Protein AF-A0A098BWX8-F1 (afdb_monomer_lite)

Radius of gyration: 25.05 Å; chains: 1; bounding box: 46×63×101 Å

Sequence (316 aa):
RAPQPPVYLFVIDVTINAVTSGLLDIICNTIKKLLPKNSEIQQSDINNNINNINNINNNNNNNNNNNNNNNNIPPPIKTFDSRTLIGIITFDSTIHFYNLNANLKQTQMMVVSDLNEIFLPIPEDILVNVQDCQNSIEILLDSLPTMWRNNQVISSCAGSAIKAATLVLKKIGGKMILFLSSIPSIGDLIVNVNRESKNVKSKYKNIYGSNNTQDNNIMDLKLREVELLNPLNNPYTELAQQITQFQIAVDLFACPTQLIGLDLATVYPLVKIQGGSLYYYPQFNIQQYNDKLREELLYTLTTETAWESVMRIRIS

pLDDT: mean 82.58, std 17.98, range [38.5, 98.38]

Secondary structure (DSSP, 8-state):
-PPPPPEEEEEEE-SHHHHHTTHHHHHHHHHHHHSPP-TTHHHHHHHHHHHHHHHHHTTS-------------PPPPP---TT-EEEEEEESSSEEEEE--TT-SSPEEEEE---SS---S-SSSSSEETTTTHHHHHHHHHHHHHHHTT-------HHHHHHHHHHHHTTT-EEEEEEESS---SSSS---S---------SS--SS--S---------HHHHHHHHHSPSS-HHHHHHHHHHHTTEEEEEEE--SSSS---HHHHHHHHHHTT--EEE-TT--HHHHHHHHHHHHHHHHHS---TT--------

InterPro domains:
  IPR006896 Sec23/Sec24, trunk domain [PF04811] (3-37)
  IPR006896 Sec23/Sec24, trunk domain [PF04811] (81-297)
  IPR036465 von Willebrand factor A-like domain superfamily [G3DSA:3.40.50.410] (5-302)
  IPR036465 von Willebrand factor A-like domain superfamily [SSF53300] (3-293)
  IPR050550 SEC23/SEC24 family, SEC24 subfamily [PTHR13803] (1-316)

Organism: NCBI:txid1539141

Foldseek 3Di:
DPDAFAEEEEEAELAPQCLVQCVLVLVLVLLLLQQDDPPVVVVVVVVVVVVVVVVVVVPDDDDDDPDPPPPPPPPPRHHGPQRYKYAYWYWFCWIWAWQQDQVDPAIDIDIGNDQADADDPDPDRRIDGRNSRVVSSNVCSVCVSVVSNPHNGQATQQQSSVVNVLVVLLVRAHEYEYEAAHAHPDHPQGDDLCPPDDPDPQPDDDPPDDPDDPDDDPDDVVSVVVVLLAADPAVLLVVLVVSVVSQYAYAYEAAYLDQSGRSCSRNVSSHPSSVYYYHHDHNRHCVPCSVVVSVVVSCVNRPDDDTPDDDDDDDD

Structure (mmCIF, N/CA/C/O backbone):
data_AF-A0A098BWX8-F1
#
_entry.id   AF-A0A098BWX8-F1
#
loop_
_atom_site.group_PDB
_atom_site.id
_atom_site.type_symbol
_atom_site.label_atom_id
_atom_site.label_alt_id
_atom_site.label_comp_id
_atom_site.label_asym_id
_atom_site.label_entity_id
_atom_site.label_seq_id
_atom_site.pdbx_PDB_ins_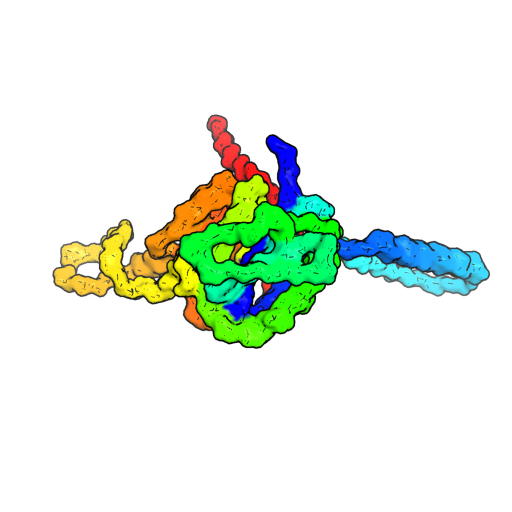code
_atom_site.Cartn_x
_atom_site.Cartn_y
_atom_site.Cartn_z
_atom_site.occupancy
_atom_site.B_iso_or_equiv
_atom_site.auth_seq_id
_atom_site.auth_comp_id
_atom_site.auth_asym_id
_atom_site.auth_atom_id
_atom_site.pdbx_PDB_model_num
ATOM 1 N N . ARG A 1 1 ? -16.641 19.454 10.437 1.00 67.00 1 ARG A N 1
ATOM 2 C CA . ARG A 1 1 ? -16.679 18.011 10.786 1.00 67.00 1 ARG A CA 1
ATOM 3 C C . ARG A 1 1 ? -15.783 17.818 12.004 1.00 67.00 1 ARG A C 1
ATOM 5 O O . ARG A 1 1 ? -14.824 18.569 12.122 1.00 67.00 1 ARG A O 1
ATOM 12 N N . ALA A 1 2 ? -16.102 16.899 12.918 1.00 74.06 2 ALA A N 1
ATOM 13 C CA . ALA A 1 2 ? -15.159 16.527 13.977 1.00 74.06 2 ALA A CA 1
ATOM 14 C C . ALA A 1 2 ? -13.886 15.912 13.351 1.00 74.06 2 ALA A C 1
ATOM 16 O O . ALA A 1 2 ? -14.007 15.290 12.286 1.00 74.06 2 ALA A O 1
ATOM 17 N N . PRO A 1 3 ? -12.700 16.076 13.967 1.00 73.50 3 PRO A N 1
ATOM 18 C CA . PRO A 1 3 ? -11.459 15.519 13.433 1.00 73.50 3 PRO A CA 1
ATOM 19 C C . PRO A 1 3 ? -11.599 14.005 13.265 1.00 73.50 3 PRO A C 1
ATOM 21 O O . PRO A 1 3 ? -12.030 13.307 14.188 1.00 73.50 3 PRO A O 1
ATOM 24 N N . GLN A 1 4 ? -11.294 13.514 12.063 1.00 80.88 4 GLN A N 1
ATOM 25 C CA . GLN A 1 4 ? -11.379 12.088 11.759 1.00 80.88 4 GLN A CA 1
ATOM 26 C C . GLN A 1 4 ? -10.263 11.312 12.470 1.00 80.88 4 GLN A C 1
ATOM 28 O O . GLN A 1 4 ? -9.196 11.874 12.736 1.00 80.88 4 GLN A O 1
ATOM 33 N N . PRO A 1 5 ? -10.502 10.038 12.825 1.00 85.62 5 PRO A N 1
ATOM 34 C CA . PRO A 1 5 ? -9.433 9.183 13.316 1.00 85.62 5 PRO A CA 1
ATOM 35 C C . PRO A 1 5 ? -8.356 8.972 12.240 1.00 85.62 5 PRO A C 1
ATOM 37 O O . PRO A 1 5 ? -8.657 9.085 11.050 1.00 85.62 5 PRO A O 1
ATOM 40 N N . PRO A 1 6 ? -7.120 8.612 12.627 1.00 90.12 6 PRO A N 1
ATOM 41 C CA . PRO A 1 6 ? -6.137 8.102 11.680 1.00 90.12 6 PRO A CA 1
ATOM 42 C C . PRO A 1 6 ? -6.693 6.872 10.955 1.00 90.12 6 PRO A C 1
ATOM 44 O O . PRO A 1 6 ? -7.222 5.960 11.592 1.00 90.12 6 PRO A O 1
ATOM 47 N N . VAL A 1 7 ? -6.566 6.841 9.630 1.00 94.69 7 VAL A N 1
ATOM 48 C CA . VAL A 1 7 ? -6.996 5.710 8.800 1.00 94.69 7 VAL A CA 1
ATOM 49 C C . VAL A 1 7 ? -5.812 5.245 7.968 1.00 94.69 7 VAL A C 1
ATOM 51 O O . VAL A 1 7 ? -5.247 6.036 7.209 1.00 94.69 7 VAL A O 1
ATOM 54 N N . TYR A 1 8 ? -5.458 3.968 8.094 1.00 96.50 8 TYR A N 1
ATOM 55 C CA . TYR A 1 8 ? -4.413 3.328 7.301 1.00 96.50 8 TYR A CA 1
ATOM 56 C C . TYR A 1 8 ? -5.007 2.195 6.469 1.00 96.50 8 TYR A C 1
ATOM 58 O O . TYR A 1 8 ? -5.604 1.262 7.002 1.00 96.50 8 TYR A O 1
ATOM 66 N N . LEU A 1 9 ? -4.827 2.257 5.154 1.00 97.50 9 LEU A N 1
ATOM 67 C CA . LEU A 1 9 ? -5.194 1.175 4.247 1.00 97.50 9 LEU A CA 1
ATOM 68 C C . LEU A 1 9 ? -3.929 0.597 3.627 1.00 97.50 9 LEU A C 1
ATOM 70 O O . LEU A 1 9 ? -3.273 1.252 2.818 1.00 97.50 9 LEU A O 1
ATOM 74 N N . PHE A 1 10 ? -3.588 -0.629 4.005 1.00 98.38 10 PHE A N 1
ATOM 75 C CA . PHE A 1 10 ? -2.438 -1.334 3.457 1.00 98.38 10 PHE A CA 1
ATOM 76 C C . PHE A 1 10 ? -2.835 -2.001 2.143 1.00 98.38 10 PHE A C 1
ATOM 78 O O . PHE A 1 10 ? -3.769 -2.798 2.112 1.00 98.38 10 PHE A O 1
ATOM 85 N N . VAL A 1 11 ? -2.127 -1.670 1.067 1.00 98.38 11 VAL A N 1
ATOM 86 C CA . VAL A 1 11 ? -2.314 -2.247 -0.268 1.00 98.38 11 VAL A CA 1
ATOM 87 C C . VAL A 1 11 ? -1.043 -3.017 -0.600 1.00 98.38 11 VAL A C 1
ATOM 89 O O . VAL A 1 11 ? -0.008 -2.425 -0.906 1.00 98.38 11 VAL A O 1
ATOM 92 N N . ILE A 1 12 ? -1.099 -4.337 -0.441 1.00 98.38 12 ILE A N 1
ATOM 93 C CA . ILE A 1 12 ? 0.079 -5.203 -0.366 1.00 98.38 12 ILE A CA 1
ATOM 94 C C . ILE A 1 12 ? 0.180 -6.074 -1.620 1.00 98.38 12 ILE A C 1
ATOM 96 O O . ILE A 1 12 ? -0.724 -6.850 -1.927 1.00 98.38 12 ILE A O 1
ATOM 100 N N . ASP A 1 13 ? 1.304 -5.974 -2.322 1.00 97.69 13 ASP A N 1
ATOM 101 C CA . ASP A 1 13 ? 1.653 -6.875 -3.419 1.00 97.69 13 ASP A CA 1
ATOM 102 C C . ASP A 1 13 ? 1.851 -8.307 -2.890 1.00 97.69 13 ASP A C 1
ATOM 104 O O . ASP A 1 13 ? 2.624 -8.531 -1.956 1.00 97.69 13 ASP A O 1
ATOM 108 N N . VAL A 1 14 ? 1.147 -9.272 -3.484 1.00 97.50 14 VAL A N 1
ATOM 109 C CA . VAL A 1 14 ? 1.274 -10.711 -3.196 1.00 97.50 14 VAL A CA 1
ATOM 110 C C . VAL A 1 14 ? 1.643 -11.523 -4.440 1.00 97.50 14 VAL A C 1
ATOM 112 O O . VAL A 1 14 ? 1.477 -12.743 -4.454 1.00 97.50 14 VAL A O 1
ATOM 115 N N . THR A 1 15 ? 2.176 -10.869 -5.478 1.00 96.06 15 THR A N 1
ATOM 116 C CA . THR A 1 15 ? 2.805 -11.549 -6.620 1.00 96.06 15 THR A CA 1
ATOM 117 C C . THR A 1 15 ? 3.980 -12.416 -6.165 1.00 96.06 15 THR A C 1
ATOM 119 O O . THR A 1 15 ? 4.554 -12.218 -5.089 1.00 96.06 15 THR A O 1
ATOM 122 N N . ILE A 1 16 ? 4.397 -13.360 -7.013 1.00 95.31 16 ILE A N 1
ATOM 123 C CA . ILE A 1 16 ? 5.531 -14.257 -6.741 1.00 95.31 16 ILE A CA 1
ATOM 124 C C . ILE A 1 16 ? 6.789 -13.494 -6.299 1.00 95.31 16 ILE A C 1
ATOM 126 O O . ILE A 1 16 ? 7.511 -13.960 -5.420 1.00 95.31 16 ILE A O 1
ATOM 130 N N . ASN A 1 17 ? 7.036 -12.299 -6.844 1.00 92.94 17 ASN A N 1
ATOM 131 C CA . ASN A 1 17 ? 8.184 -11.464 -6.483 1.00 92.94 17 ASN A CA 1
ATOM 132 C C . ASN A 1 17 ? 8.094 -10.950 -5.034 1.00 92.94 17 ASN A C 1
ATOM 134 O O . ASN A 1 17 ? 9.075 -11.016 -4.290 1.00 92.94 17 ASN A O 1
ATOM 138 N N . ALA A 1 18 ? 6.923 -10.483 -4.596 1.00 93.69 18 ALA A N 1
ATOM 139 C CA . ALA A 1 18 ? 6.719 -10.036 -3.219 1.00 93.69 18 ALA A CA 1
ATOM 140 C C . ALA A 1 18 ? 6.813 -11.200 -2.221 1.00 93.69 18 ALA A C 1
ATOM 142 O O . ALA A 1 18 ? 7.434 -11.070 -1.165 1.00 93.69 18 ALA A O 1
ATOM 143 N N . VAL A 1 19 ? 6.238 -12.353 -2.567 1.00 93.69 19 VAL A N 1
ATOM 144 C CA . VAL A 1 19 ? 6.222 -13.532 -1.691 1.00 93.69 19 VAL A CA 1
ATOM 145 C C . VAL A 1 19 ? 7.624 -14.124 -1.536 1.00 93.69 19 VAL A C 1
ATOM 147 O O . VAL A 1 19 ? 8.101 -14.311 -0.419 1.00 93.69 19 VAL A O 1
ATOM 150 N N . THR A 1 20 ? 8.316 -14.397 -2.644 1.00 93.25 20 THR A N 1
ATOM 151 C CA . THR A 1 20 ? 9.636 -15.060 -2.621 1.00 93.25 20 THR A CA 1
ATOM 152 C C . THR A 1 20 ? 10.742 -14.197 -2.029 1.00 93.25 20 THR A C 1
ATOM 154 O O . THR A 1 20 ? 11.722 -14.731 -1.513 1.00 93.25 20 THR A O 1
ATOM 157 N N . SER A 1 21 ? 10.592 -12.872 -2.061 1.00 93.00 21 SER A N 1
ATOM 158 C CA . SER A 1 21 ? 11.567 -11.958 -1.466 1.00 93.00 21 SER A CA 1
ATOM 159 C C . SER A 1 21 ? 11.470 -11.836 0.057 1.00 93.00 21 SER A C 1
ATOM 161 O O . SER A 1 21 ? 12.348 -11.226 0.668 1.00 93.00 21 SER A O 1
ATOM 163 N N . GLY A 1 22 ? 10.426 -12.396 0.682 1.00 93.19 22 GLY A N 1
ATOM 164 C CA . GLY A 1 22 ? 10.162 -12.259 2.118 1.00 93.19 22 GLY A CA 1
ATOM 165 C C . GLY A 1 22 ? 9.638 -10.874 2.520 1.00 93.19 22 GLY A C 1
ATOM 166 O O . GLY A 1 22 ? 9.580 -10.550 3.707 1.00 93.19 22 GLY A O 1
ATOM 167 N N . LEU A 1 23 ? 9.246 -10.044 1.544 1.00 94.88 23 LEU A N 1
ATOM 168 C CA . LEU A 1 23 ? 8.674 -8.717 1.781 1.00 94.88 23 LEU A CA 1
ATOM 169 C C . LEU A 1 23 ? 7.405 -8.805 2.641 1.00 94.88 23 LEU A C 1
ATOM 171 O O . LEU A 1 23 ? 7.244 -8.046 3.598 1.00 94.88 23 LEU A O 1
ATOM 175 N N . LEU A 1 24 ? 6.531 -9.766 2.326 1.00 95.31 24 LEU A N 1
ATOM 176 C CA . LEU A 1 24 ? 5.257 -9.962 3.016 1.00 95.31 24 LEU A CA 1
ATOM 177 C C . LEU A 1 24 ? 5.445 -10.268 4.511 1.00 95.31 24 LEU A C 1
ATOM 179 O O . LEU A 1 24 ? 4.718 -9.719 5.340 1.00 95.31 24 LEU A O 1
ATOM 183 N N . ASP A 1 25 ? 6.454 -11.069 4.868 1.00 95.50 25 ASP A N 1
ATOM 184 C CA . ASP A 1 25 ? 6.786 -11.379 6.262 1.00 95.50 25 ASP A CA 1
ATOM 185 C C . ASP A 1 25 ? 7.213 -10.127 7.038 1.00 95.50 25 ASP A C 1
ATOM 187 O O . ASP A 1 25 ? 6.785 -9.929 8.178 1.00 95.50 25 ASP A O 1
ATOM 191 N N . ILE A 1 26 ? 8.034 -9.255 6.442 1.00 96.44 26 ILE A N 1
ATOM 192 C CA . ILE A 1 26 ? 8.477 -8.021 7.107 1.00 96.44 26 ILE A CA 1
ATOM 193 C C . ILE A 1 26 ? 7.289 -7.083 7.325 1.00 96.44 26 ILE A C 1
ATOM 195 O O . ILE A 1 26 ? 7.124 -6.564 8.432 1.00 96.44 26 ILE A O 1
ATOM 199 N N . ILE A 1 27 ? 6.443 -6.892 6.308 1.00 97.19 27 ILE A N 1
ATOM 200 C CA . ILE A 1 27 ? 5.252 -6.037 6.400 1.00 97.19 27 ILE A CA 1
ATOM 201 C C . ILE A 1 27 ? 4.337 -6.535 7.522 1.00 97.19 27 ILE A C 1
ATOM 203 O O . ILE A 1 27 ? 4.023 -5.775 8.442 1.00 97.19 27 ILE A O 1
ATOM 207 N N . CYS A 1 28 ? 3.967 -7.820 7.495 1.00 97.00 28 CYS A N 1
ATOM 208 C CA . CYS A 1 28 ? 3.027 -8.385 8.460 1.00 97.00 28 CYS A CA 1
ATOM 209 C C . CYS A 1 28 ? 3.565 -8.311 9.893 1.00 97.00 28 CYS A C 1
ATOM 211 O O . CYS A 1 28 ? 2.869 -7.847 10.798 1.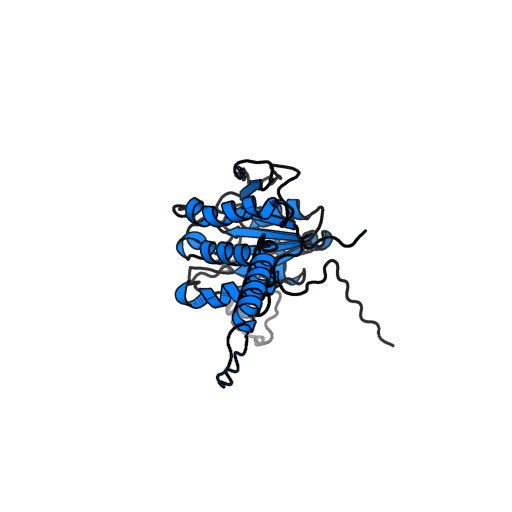00 97.00 28 CYS A O 1
ATOM 213 N N . ASN A 1 29 ? 4.834 -8.676 10.100 1.00 96.00 29 ASN A N 1
ATOM 214 C CA . ASN A 1 29 ? 5.464 -8.602 11.416 1.00 96.00 29 ASN A CA 1
ATOM 215 C C . ASN A 1 29 ? 5.595 -7.161 11.929 1.00 96.00 29 ASN A C 1
ATOM 217 O O . ASN A 1 29 ? 5.480 -6.930 13.133 1.00 96.00 29 ASN A O 1
ATOM 221 N N . THR A 1 30 ? 5.836 -6.190 11.046 1.00 95.94 30 THR A N 1
ATOM 222 C CA . THR A 1 30 ? 5.974 -4.779 11.437 1.00 95.94 30 THR A CA 1
ATOM 223 C C . THR A 1 30 ? 4.631 -4.182 11.840 1.00 95.94 30 THR A C 1
ATOM 225 O O . THR A 1 30 ? 4.546 -3.561 12.897 1.00 95.94 30 THR A O 1
ATOM 228 N N . ILE A 1 31 ? 3.569 -4.428 11.064 1.00 95.69 31 ILE A N 1
ATOM 229 C CA . ILE A 1 31 ? 2.211 -3.977 11.407 1.00 95.69 31 ILE A CA 1
ATOM 230 C C . ILE A 1 31 ? 1.764 -4.624 12.723 1.00 95.69 31 ILE A C 1
ATOM 232 O O . ILE A 1 31 ? 1.268 -3.931 13.610 1.00 95.69 31 ILE A O 1
ATOM 236 N N . LYS A 1 32 ? 2.016 -5.929 12.903 1.00 94.75 32 LYS A N 1
ATOM 237 C CA . LYS A 1 32 ? 1.648 -6.657 14.126 1.00 94.75 32 LYS A CA 1
ATOM 238 C C . LYS A 1 32 ? 2.289 -6.066 15.385 1.00 94.75 32 LYS A C 1
ATOM 240 O O . LYS A 1 32 ? 1.645 -5.999 16.425 1.00 94.75 32 LYS A O 1
ATOM 245 N N . LYS A 1 33 ? 3.538 -5.587 15.305 1.00 92.38 33 LYS A N 1
ATOM 246 C CA . LYS A 1 33 ? 4.224 -4.939 16.442 1.00 92.38 33 LYS A CA 1
ATOM 247 C C . LYS A 1 33 ? 3.533 -3.663 16.931 1.00 92.38 33 LYS A C 1
ATOM 249 O O . LYS A 1 33 ? 3.751 -3.289 18.081 1.00 92.38 33 LYS A O 1
ATOM 254 N N . LEU A 1 34 ? 2.751 -3.012 16.071 1.00 92.69 34 LEU A N 1
ATOM 255 C CA . LEU A 1 34 ? 2.042 -1.768 16.365 1.00 92.69 34 LEU A CA 1
ATOM 256 C C . LEU A 1 34 ? 0.606 -1.982 16.841 1.00 92.69 34 LEU A C 1
ATOM 258 O O . LEU A 1 34 ? -0.020 -1.025 17.301 1.00 92.69 34 LEU A O 1
ATOM 262 N N . LEU A 1 35 ? 0.081 -3.208 16.744 1.00 91.81 35 LEU A N 1
ATOM 263 C CA . LEU A 1 35 ? -1.229 -3.519 17.298 1.00 91.81 35 LEU A CA 1
ATOM 264 C C . LEU A 1 35 ? -1.212 -3.275 18.815 1.00 91.81 35 LEU A C 1
ATOM 266 O O . LEU A 1 35 ? -0.214 -3.595 19.476 1.00 91.81 35 LEU A O 1
ATOM 270 N N . PRO A 1 36 ? -2.288 -2.698 19.376 1.00 84.94 36 PRO A N 1
ATOM 271 C CA . PRO A 1 36 ? -2.416 -2.554 20.813 1.00 84.94 36 PRO A CA 1
ATOM 272 C C . PRO A 1 36 ? -2.325 -3.953 21.404 1.00 84.94 36 PRO A C 1
ATOM 274 O O . PRO A 1 36 ? -3.054 -4.847 21.006 1.00 84.94 36 PRO A O 1
ATOM 277 N N . LYS A 1 37 ? -1.380 -4.186 22.310 1.00 74.44 37 LYS A N 1
ATOM 278 C CA . LYS A 1 37 ? -1.380 -5.425 23.082 1.00 74.44 37 LYS A CA 1
ATOM 279 C C . LYS A 1 37 ? -2.386 -5.218 24.204 1.00 74.44 37 LYS A C 1
ATOM 281 O O . LYS A 1 37 ? -2.323 -4.184 24.868 1.00 74.44 37 LYS A O 1
ATOM 286 N N . ASN A 1 38 ? -3.245 -6.202 24.470 1.00 55.72 38 ASN A N 1
ATOM 287 C CA . ASN A 1 38 ? -4.134 -6.256 25.645 1.00 55.72 38 ASN A CA 1
ATOM 288 C C . ASN A 1 38 ? -3.355 -6.376 26.981 1.00 55.72 38 ASN A C 1
ATOM 290 O O . ASN A 1 38 ? -3.710 -7.123 27.888 1.00 55.72 38 ASN A O 1
ATOM 294 N N . SER A 1 39 ? -2.243 -5.659 27.109 1.00 46.66 39 SER A N 1
ATOM 295 C CA . SER A 1 39 ? -1.357 -5.582 28.260 1.00 46.66 39 SER A CA 1
ATOM 296 C C . SER A 1 39 ? -1.738 -4.426 29.188 1.00 46.66 39 SER A C 1
ATOM 298 O O . SER A 1 39 ? -0.865 -3.772 29.744 1.00 46.66 39 SER A O 1
ATOM 300 N N . GLU A 1 40 ? -3.034 -4.226 29.428 1.00 44.16 40 GLU A N 1
ATOM 301 C CA . GLU A 1 40 ? -3.476 -3.688 30.724 1.00 44.16 40 GLU A CA 1
ATOM 302 C C . GLU A 1 40 ? -3.401 -4.767 31.825 1.00 44.16 40 GLU A C 1
ATOM 304 O O . GLU A 1 40 ? -3.384 -4.440 33.006 1.00 44.16 40 GLU A O 1
ATOM 309 N N . ILE A 1 41 ? -3.230 -6.048 31.465 1.00 42.94 41 ILE A N 1
ATOM 310 C CA . ILE A 1 41 ? -3.145 -7.158 32.432 1.00 42.94 41 ILE A CA 1
ATOM 311 C C . ILE A 1 41 ? -1.698 -7.446 32.895 1.00 42.94 41 ILE A C 1
ATOM 313 O O . ILE A 1 41 ? -1.491 -7.992 33.971 1.00 42.94 41 ILE A O 1
ATOM 317 N N . GLN A 1 42 ? -0.655 -7.027 32.165 1.00 42.22 42 GLN A N 1
ATOM 318 C CA . GLN A 1 42 ? 0.734 -7.336 32.568 1.00 42.22 42 GLN A CA 1
ATOM 319 C C . GLN A 1 42 ? 1.406 -6.256 33.427 1.00 42.22 42 GLN A C 1
ATOM 321 O O . GLN A 1 42 ? 2.341 -6.566 34.162 1.00 42.22 42 GLN A O 1
ATOM 326 N N . GLN A 1 43 ? 0.935 -5.005 33.408 1.00 44.03 43 GLN A N 1
ATOM 327 C CA . GLN A 1 43 ? 1.454 -3.981 34.327 1.00 44.03 43 GLN A CA 1
ATOM 328 C C . GLN A 1 43 ? 0.910 -4.146 35.754 1.00 44.03 43 GLN A C 1
ATOM 330 O O . GLN A 1 43 ? 1.638 -3.853 36.703 1.00 44.03 43 GLN A O 1
ATOM 335 N N . SER A 1 44 ? -0.301 -4.689 35.934 1.00 42.97 44 SER A N 1
ATOM 336 C CA . SER A 1 44 ? -0.806 -5.073 37.260 1.00 42.97 44 SER A CA 1
ATOM 337 C C . SER A 1 44 ? -0.028 -6.246 37.854 1.00 42.97 44 SER A C 1
ATOM 339 O O . SER A 1 44 ? 0.284 -6.220 39.041 1.00 42.97 44 SER A O 1
ATOM 341 N N . ASP A 1 45 ? 0.365 -7.229 37.041 1.00 43.31 45 ASP A N 1
ATOM 342 C CA . ASP A 1 45 ? 1.096 -8.407 37.525 1.00 43.31 45 ASP A CA 1
ATOM 343 C C . ASP A 1 45 ? 2.568 -8.102 37.831 1.00 43.31 45 ASP A C 1
ATOM 345 O O . ASP A 1 45 ? 3.132 -8.635 38.789 1.00 43.31 45 ASP A O 1
ATOM 349 N N . ILE A 1 46 ? 3.186 -7.179 37.086 1.00 49.81 46 ILE A N 1
ATOM 350 C CA . ILE A 1 46 ? 4.531 -6.673 37.392 1.00 49.81 46 ILE A CA 1
ATOM 351 C C . ILE A 1 46 ? 4.506 -5.823 38.672 1.00 49.81 46 ILE A C 1
ATOM 353 O O . ILE A 1 46 ? 5.333 -6.040 39.558 1.00 49.81 46 ILE A O 1
ATOM 357 N N . ASN A 1 47 ? 3.531 -4.920 38.830 1.00 45.09 47 ASN A N 1
ATOM 358 C CA . ASN A 1 47 ? 3.423 -4.088 40.033 1.00 45.09 47 ASN A CA 1
ATOM 359 C C . ASN A 1 47 ? 3.040 -4.903 41.283 1.00 45.09 47 ASN A C 1
ATOM 361 O O . ASN A 1 47 ? 3.563 -4.639 42.367 1.00 45.09 47 ASN A O 1
ATOM 365 N N . ASN A 1 48 ? 2.205 -5.938 41.146 1.00 49.06 48 ASN A N 1
ATOM 366 C CA . ASN A 1 48 ? 1.872 -6.847 42.247 1.00 49.06 48 ASN A CA 1
ATOM 367 C C . ASN A 1 48 ? 3.053 -7.745 42.639 1.00 49.06 48 ASN A C 1
ATOM 369 O O . ASN A 1 48 ? 3.280 -7.965 43.830 1.00 49.06 48 ASN A O 1
ATOM 373 N N . ASN A 1 49 ? 3.858 -8.206 41.675 1.00 47.69 49 ASN A N 1
ATOM 374 C CA . ASN A 1 49 ? 5.076 -8.961 41.980 1.00 47.69 49 ASN A CA 1
ATOM 375 C C . ASN A 1 49 ? 6.158 -8.090 42.634 1.00 47.69 49 ASN A C 1
ATOM 377 O O . ASN A 1 49 ? 6.811 -8.545 43.570 1.00 47.69 49 ASN A O 1
ATOM 381 N N . ILE A 1 50 ? 6.312 -6.827 42.224 1.00 54.31 50 ILE A N 1
ATOM 382 C CA . ILE A 1 50 ? 7.250 -5.884 42.858 1.00 54.31 50 ILE A CA 1
ATOM 383 C C . ILE A 1 50 ? 6.821 -5.560 44.299 1.00 54.31 50 ILE A C 1
ATOM 385 O O . ILE A 1 50 ? 7.655 -5.563 45.206 1.00 54.31 50 ILE A O 1
ATOM 389 N N . ASN A 1 51 ? 5.523 -5.356 44.545 1.00 50.00 51 ASN A N 1
ATOM 390 C CA . ASN A 1 51 ? 5.009 -5.107 45.896 1.00 50.00 51 ASN A CA 1
ATOM 391 C C . ASN A 1 51 ? 5.136 -6.336 46.813 1.00 50.00 51 ASN A C 1
ATOM 393 O O . ASN A 1 51 ? 5.450 -6.185 47.995 1.00 50.00 51 ASN A O 1
ATOM 397 N N . ASN A 1 52 ? 4.982 -7.553 46.279 1.00 51.06 52 ASN A N 1
ATOM 398 C CA . ASN A 1 52 ? 5.228 -8.781 47.040 1.00 51.06 52 ASN A CA 1
ATOM 399 C C . ASN A 1 52 ? 6.714 -8.980 47.375 1.00 51.06 52 ASN A C 1
ATOM 401 O O . ASN A 1 52 ? 7.033 -9.365 48.498 1.00 51.06 52 ASN A O 1
ATOM 405 N N . ILE A 1 53 ? 7.634 -8.667 46.458 1.00 53.38 53 ILE A N 1
ATOM 406 C CA . ILE A 1 53 ? 9.083 -8.770 46.706 1.00 53.38 53 ILE A CA 1
ATOM 407 C C . ILE A 1 53 ? 9.540 -7.747 47.761 1.00 53.38 53 ILE A C 1
ATOM 409 O O . ILE A 1 53 ? 10.320 -8.085 48.654 1.00 53.38 53 ILE A O 1
ATOM 413 N N . ASN A 1 54 ? 9.008 -6.523 47.728 1.00 51.38 54 ASN A N 1
ATOM 414 C CA . ASN A 1 54 ? 9.333 -5.494 48.722 1.00 51.38 54 ASN A CA 1
ATOM 415 C C . ASN A 1 54 ? 8.771 -5.813 50.121 1.00 51.38 54 ASN A C 1
ATOM 417 O O . ASN A 1 54 ? 9.410 -5.486 51.120 1.00 51.38 54 ASN A O 1
ATOM 421 N N . ASN A 1 55 ? 7.634 -6.513 50.214 1.00 49.66 55 ASN A N 1
ATOM 422 C CA . ASN A 1 55 ? 7.102 -6.990 51.497 1.00 49.66 55 ASN A CA 1
ATOM 423 C C . ASN A 1 55 ? 7.880 -8.184 52.076 1.00 49.66 55 ASN A C 1
ATOM 425 O O . ASN A 1 55 ? 7.934 -8.336 53.294 1.00 49.66 55 ASN A O 1
ATOM 429 N N . ILE A 1 56 ? 8.514 -9.010 51.238 1.00 52.41 56 ILE A N 1
ATOM 430 C CA . ILE A 1 56 ? 9.348 -10.137 51.690 1.00 52.41 56 ILE A CA 1
ATOM 431 C C . ILE A 1 56 ? 10.709 -9.644 52.214 1.00 52.41 56 ILE A C 1
ATOM 433 O O . ILE A 1 56 ? 11.223 -10.173 53.200 1.00 52.41 56 ILE A O 1
ATOM 437 N N . ASN A 1 57 ? 11.269 -8.590 51.615 1.00 48.91 57 ASN A N 1
ATOM 438 C CA . ASN A 1 57 ? 12.598 -8.080 51.970 1.00 48.91 57 ASN A CA 1
ATOM 439 C C . ASN A 1 57 ? 12.637 -7.192 53.227 1.00 48.91 57 ASN A C 1
ATOM 441 O O . ASN A 1 57 ? 13.721 -6.934 53.741 1.00 48.91 57 ASN A O 1
ATOM 445 N N . ASN A 1 58 ? 11.490 -6.781 53.776 1.00 49.78 58 ASN A N 1
ATOM 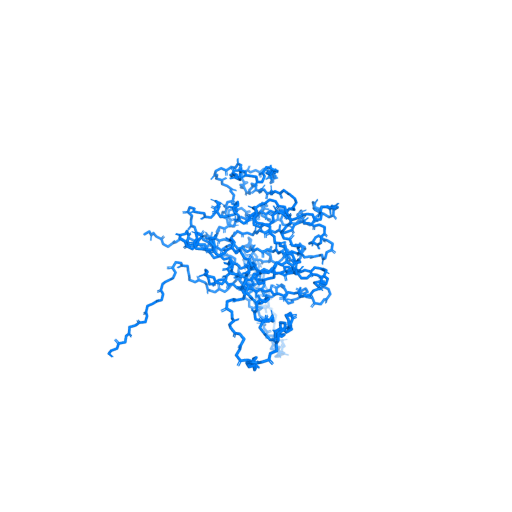446 C CA . ASN A 1 58 ? 11.446 -5.976 55.005 1.00 49.78 58 ASN A CA 1
ATOM 447 C C . ASN A 1 58 ? 11.576 -6.784 56.310 1.00 49.78 58 ASN A C 1
ATOM 449 O O . ASN A 1 58 ? 11.546 -6.190 57.385 1.00 49.78 58 ASN A O 1
ATOM 453 N N . ASN A 1 59 ? 11.764 -8.108 56.240 1.00 50.00 59 ASN A N 1
ATOM 454 C CA . ASN A 1 59 ? 11.903 -8.956 57.430 1.00 50.00 59 ASN A CA 1
ATOM 455 C C . ASN A 1 59 ? 13.294 -9.565 57.658 1.00 50.00 59 ASN A C 1
ATOM 457 O O . ASN A 1 59 ? 13.452 -10.299 58.627 1.00 50.00 59 ASN A O 1
ATOM 461 N N . ASN A 1 60 ? 14.315 -9.247 56.853 1.00 45.00 60 ASN A N 1
ATOM 462 C CA . ASN A 1 60 ? 15.671 -9.743 57.104 1.00 45.00 60 ASN A CA 1
ATOM 463 C C . ASN A 1 60 ? 16.716 -8.622 57.080 1.00 45.00 60 ASN A C 1
ATOM 465 O O . ASN A 1 60 ? 16.984 -7.993 56.061 1.00 45.00 60 ASN A O 1
ATOM 469 N N . ASN A 1 61 ? 17.312 -8.417 58.253 1.00 46.69 61 ASN A N 1
ATOM 470 C CA . ASN A 1 61 ? 18.437 -7.532 58.521 1.00 46.69 61 ASN A CA 1
ATOM 471 C C . ASN A 1 61 ? 19.662 -7.792 57.625 1.00 46.69 61 ASN A C 1
ATOM 473 O O . ASN A 1 61 ? 20.020 -8.935 57.355 1.00 46.69 61 ASN A O 1
ATOM 477 N N . ASN A 1 62 ? 20.371 -6.687 57.366 1.00 47.97 62 ASN A N 1
ATOM 478 C CA . ASN A 1 62 ? 21.810 -6.547 57.123 1.00 47.97 62 ASN A CA 1
ATOM 479 C C . ASN A 1 62 ? 22.429 -7.318 55.946 1.00 47.97 62 ASN A C 1
ATOM 481 O O . ASN A 1 62 ? 22.849 -8.461 56.091 1.00 47.97 62 ASN A O 1
ATOM 485 N N . ASN A 1 63 ? 22.675 -6.606 54.841 1.00 40.81 63 ASN A N 1
ATOM 486 C CA . ASN A 1 63 ? 24.038 -6.423 54.324 1.00 40.81 63 ASN A CA 1
ATOM 487 C C . ASN A 1 63 ? 24.085 -5.370 53.207 1.00 40.81 63 ASN A C 1
ATOM 489 O O . ASN A 1 63 ? 23.272 -5.368 52.286 1.00 40.81 63 ASN A O 1
ATOM 493 N N . ASN A 1 64 ? 25.081 -4.490 53.309 1.00 48.97 64 ASN A N 1
ATOM 494 C CA . ASN A 1 64 ? 25.476 -3.530 52.285 1.00 48.97 64 ASN A CA 1
ATOM 495 C C . ASN A 1 64 ? 25.726 -4.232 50.947 1.00 48.97 64 ASN A C 1
ATOM 497 O O . ASN A 1 64 ? 26.601 -5.088 50.875 1.00 48.97 64 ASN A O 1
ATOM 501 N N . ASN A 1 65 ? 25.035 -3.799 49.893 1.00 38.50 65 ASN A N 1
ATOM 502 C CA . ASN A 1 65 ? 25.551 -3.808 48.527 1.00 38.50 65 ASN A CA 1
ATOM 503 C C . ASN A 1 65 ? 24.805 -2.752 47.704 1.00 38.50 65 ASN A C 1
ATOM 505 O O . ASN A 1 65 ? 23.617 -2.884 47.416 1.00 38.50 65 ASN A O 1
ATOM 509 N N . ASN A 1 66 ? 25.529 -1.695 47.330 1.00 45.50 66 ASN A N 1
ATOM 510 C CA . ASN A 1 66 ? 25.100 -0.701 46.352 1.00 45.50 66 ASN A CA 1
ATOM 511 C C . ASN A 1 66 ? 25.021 -1.358 44.967 1.00 45.50 66 ASN A C 1
ATOM 513 O O . ASN A 1 66 ? 25.973 -1.293 44.192 1.00 45.50 66 ASN A O 1
ATOM 517 N N . ASN A 1 67 ? 23.887 -1.977 44.647 1.00 39.47 67 ASN A N 1
ATOM 518 C CA . ASN A 1 67 ? 23.549 -2.330 43.274 1.00 39.47 67 ASN A CA 1
ATOM 519 C C . ASN A 1 67 ? 22.718 -1.196 42.671 1.00 39.47 67 ASN A C 1
ATOM 521 O O . ASN A 1 67 ? 21.505 -1.123 42.862 1.00 39.47 67 ASN A O 1
ATOM 525 N N . ASN A 1 68 ? 23.387 -0.319 41.920 1.00 42.69 68 ASN A N 1
ATOM 526 C CA . ASN A 1 68 ? 22.740 0.583 40.971 1.00 42.69 68 ASN A CA 1
ATOM 527 C C . ASN A 1 68 ? 22.137 -0.253 39.832 1.00 42.69 68 ASN A C 1
ATOM 529 O O . ASN A 1 68 ? 22.724 -0.390 38.759 1.00 42.69 68 ASN A O 1
ATOM 533 N N . ASN A 1 69 ? 20.958 -0.826 40.071 1.00 39.94 69 ASN A N 1
ATOM 534 C CA . ASN A 1 69 ? 20.114 -1.349 39.008 1.00 39.94 69 ASN A CA 1
ATOM 535 C C . ASN A 1 69 ? 19.508 -0.152 38.273 1.00 39.94 69 ASN A C 1
ATOM 537 O O . ASN A 1 69 ? 18.435 0.339 38.623 1.00 39.94 69 ASN A O 1
ATOM 541 N N . ASN A 1 70 ? 20.216 0.333 37.252 1.00 40.00 70 ASN A N 1
ATOM 542 C CA . ASN A 1 70 ? 19.617 1.175 36.228 1.00 40.00 70 ASN A CA 1
ATOM 543 C C . ASN A 1 70 ? 18.557 0.332 35.514 1.00 40.00 70 ASN A C 1
ATOM 545 O O . ASN A 1 70 ? 18.855 -0.399 34.569 1.00 40.00 70 ASN A O 1
ATOM 549 N N . ASN A 1 71 ? 17.320 0.419 36.002 1.00 45.19 71 ASN A N 1
ATOM 550 C CA . ASN A 1 71 ? 16.129 -0.048 35.313 1.00 45.19 71 ASN A CA 1
ATOM 551 C C . ASN A 1 71 ? 15.977 0.784 34.033 1.00 45.19 71 ASN A C 1
ATOM 553 O O . ASN A 1 71 ? 15.219 1.750 33.989 1.00 45.19 71 ASN A O 1
ATOM 557 N N . ASN A 1 72 ? 16.726 0.420 32.992 1.00 45.66 72 ASN A N 1
ATOM 558 C CA . ASN A 1 72 ? 16.489 0.874 31.631 1.00 45.66 72 ASN A CA 1
ATOM 559 C C . ASN A 1 72 ? 15.189 0.218 31.164 1.00 45.66 72 ASN A C 1
ATOM 561 O O . ASN A 1 72 ? 15.205 -0.781 30.448 1.00 45.66 72 ASN A O 1
ATOM 565 N N . ILE A 1 73 ? 14.060 0.748 31.635 1.00 50.03 73 ILE A N 1
ATOM 566 C CA . ILE A 1 73 ? 12.745 0.434 31.091 1.00 50.03 73 ILE A CA 1
ATOM 567 C C . ILE A 1 73 ? 12.834 0.831 29.613 1.00 50.03 73 ILE A C 1
ATOM 569 O O . ILE A 1 73 ? 13.069 2.011 29.331 1.00 50.03 73 ILE A O 1
ATOM 573 N N . PRO A 1 74 ? 12.747 -0.121 28.665 1.00 51.72 74 PRO A N 1
ATOM 574 C CA . PRO A 1 74 ? 12.782 0.226 27.256 1.00 51.72 74 PRO A CA 1
ATOM 575 C C . PRO A 1 74 ? 11.652 1.226 26.982 1.00 51.72 74 PRO A C 1
ATOM 577 O O . PRO A 1 74 ? 10.579 1.102 27.584 1.00 51.72 74 PRO A O 1
ATOM 580 N N . PRO A 1 75 ? 11.882 2.235 26.123 1.00 53.97 75 PRO A N 1
ATOM 581 C CA . PRO A 1 75 ? 10.859 3.222 25.817 1.00 53.97 75 PRO A CA 1
ATOM 582 C C . PRO A 1 75 ? 9.571 2.502 25.394 1.00 53.97 75 PRO A C 1
ATOM 584 O O . PRO A 1 75 ? 9.651 1.479 24.703 1.00 53.97 75 PRO A O 1
ATOM 587 N N . PRO A 1 76 ? 8.394 2.992 25.823 1.00 60.03 76 PRO A N 1
ATOM 588 C CA . PRO A 1 76 ? 7.133 2.351 25.496 1.00 60.03 76 PRO A CA 1
ATOM 589 C C . PRO A 1 76 ? 7.027 2.214 23.978 1.00 60.03 76 PRO A C 1
ATOM 591 O O . PRO A 1 76 ? 7.200 3.183 23.236 1.00 60.03 76 PRO A O 1
ATOM 594 N N . ILE A 1 77 ? 6.790 0.984 23.523 1.00 66.00 77 ILE A N 1
ATOM 595 C CA . ILE A 1 77 ? 6.588 0.689 22.107 1.00 66.00 77 ILE A CA 1
ATOM 596 C C . ILE A 1 77 ? 5.370 1.504 21.668 1.00 66.00 77 ILE A C 1
ATOM 598 O O . ILE A 1 77 ? 4.279 1.320 22.208 1.00 66.00 77 ILE A O 1
ATOM 602 N N . LYS A 1 78 ? 5.559 2.429 20.721 1.00 80.75 78 LYS A N 1
ATOM 603 C CA . LYS A 1 78 ? 4.444 3.173 20.129 1.00 80.75 78 LYS A CA 1
ATOM 604 C C . LYS A 1 78 ? 3.498 2.173 19.466 1.00 80.75 78 LYS A C 1
ATOM 606 O O . LYS A 1 78 ? 3.944 1.344 18.682 1.00 80.75 78 LYS A O 1
ATOM 611 N N . THR A 1 79 ? 2.216 2.254 19.792 1.00 87.81 79 THR A N 1
ATOM 612 C CA . THR A 1 79 ? 1.141 1.437 19.214 1.00 87.81 79 THR A CA 1
ATOM 613 C C . THR A 1 79 ? 0.137 2.347 18.513 1.00 87.81 79 THR A C 1
ATOM 615 O O . THR A 1 79 ? 0.204 3.573 18.643 1.00 87.81 79 THR A O 1
ATOM 618 N N . PHE A 1 80 ? -0.763 1.766 17.724 1.00 88.94 80 PHE A N 1
ATOM 619 C CA . PHE A 1 80 ? -1.853 2.521 17.114 1.00 88.94 80 PHE A CA 1
ATOM 620 C C . PHE A 1 80 ? -2.765 3.144 18.181 1.00 88.94 80 PHE A C 1
ATOM 622 O O . PHE A 1 80 ? -3.066 2.514 19.192 1.00 88.94 80 PHE A O 1
ATOM 629 N N . ASP A 1 81 ? -3.241 4.371 17.935 1.00 87.06 81 ASP A N 1
ATOM 630 C CA . ASP A 1 81 ? -4.287 4.984 18.765 1.00 87.06 81 ASP A CA 1
ATOM 631 C C . ASP A 1 81 ? -5.556 4.113 18.725 1.00 87.06 81 ASP A C 1
ATOM 633 O O . ASP A 1 81 ? -5.924 3.593 17.672 1.00 87.06 81 ASP A O 1
ATOM 637 N N . SER A 1 82 ? -6.252 4.023 19.854 1.00 87.12 82 SER A N 1
ATOM 638 C CA . SER A 1 82 ? -7.557 3.382 20.055 1.00 87.12 82 SER A CA 1
ATOM 639 C C . SER A 1 82 ? -8.611 3.699 18.991 1.00 87.12 82 SER A C 1
ATOM 641 O O . SER A 1 82 ? -9.473 2.875 18.706 1.00 87.12 82 SER A O 1
ATOM 643 N N . ARG A 1 83 ? -8.570 4.890 18.382 1.00 90.75 83 ARG A N 1
ATOM 644 C CA . ARG A 1 83 ? -9.533 5.309 17.350 1.00 90.75 83 ARG A CA 1
ATOM 645 C C . ARG A 1 83 ? -9.089 4.960 15.930 1.00 90.75 83 ARG A C 1
ATOM 647 O O . ARG A 1 83 ? -9.868 5.168 15.004 1.00 90.75 83 ARG A O 1
ATOM 654 N N . THR A 1 84 ? -7.857 4.482 15.753 1.00 93.44 84 THR A N 1
ATOM 655 C CA . THR A 1 84 ? -7.261 4.188 14.444 1.00 93.44 84 THR A CA 1
ATOM 656 C C . THR A 1 84 ? -8.105 3.165 13.692 1.00 93.44 84 THR A C 1
ATOM 658 O O . THR A 1 84 ? -8.490 2.138 14.254 1.00 93.44 84 THR A O 1
ATOM 661 N N . LEU A 1 85 ? -8.361 3.432 12.412 1.00 94.75 85 LEU A N 1
ATOM 662 C CA . LEU A 1 85 ? -8.969 2.468 11.502 1.00 94.75 85 LEU A CA 1
ATOM 663 C C . LEU A 1 85 ? -7.897 1.838 10.611 1.00 94.75 85 LEU A C 1
ATOM 665 O O . LEU A 1 85 ? -7.051 2.547 10.061 1.00 94.75 85 LEU A O 1
ATOM 669 N N . ILE A 1 86 ? -7.953 0.519 10.442 1.00 95.69 86 ILE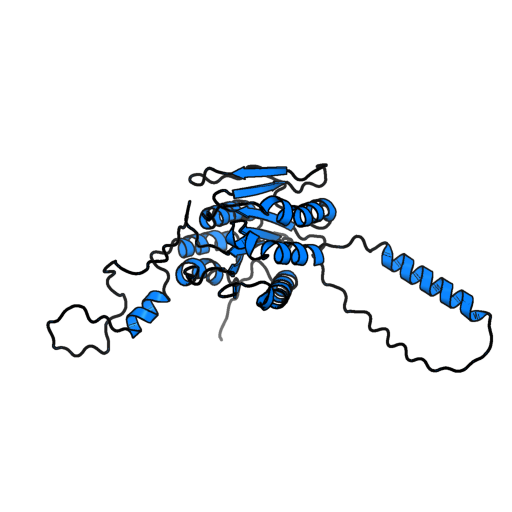 A N 1
ATOM 670 C CA . ILE A 1 86 ? -7.081 -0.236 9.540 1.00 95.69 86 ILE A CA 1
ATOM 671 C C . ILE A 1 86 ? -7.916 -1.029 8.542 1.00 95.69 86 ILE A C 1
ATOM 673 O O . ILE A 1 86 ? -8.934 -1.622 8.893 1.00 95.69 86 ILE A O 1
ATOM 677 N N . GLY A 1 87 ? -7.451 -1.063 7.297 1.00 96.06 87 GLY A N 1
ATOM 678 C CA . GLY A 1 87 ? -7.878 -2.035 6.298 1.00 96.06 87 GLY A CA 1
ATOM 679 C C . GLY A 1 87 ? -6.677 -2.670 5.612 1.00 96.06 87 GLY A C 1
ATOM 680 O O . GLY A 1 87 ? -5.603 -2.069 5.528 1.00 96.06 87 GLY A O 1
ATOM 681 N N . ILE A 1 88 ? -6.866 -3.886 5.108 1.00 97.38 88 ILE A N 1
ATOM 682 C CA . ILE A 1 88 ? -5.854 -4.620 4.349 1.00 97.38 88 ILE A CA 1
ATOM 683 C C . ILE A 1 88 ? -6.482 -5.052 3.026 1.00 97.38 88 ILE A C 1
ATOM 685 O O . ILE A 1 88 ? -7.560 -5.643 2.999 1.00 97.38 88 ILE A O 1
ATOM 689 N N . ILE A 1 89 ? -5.796 -4.743 1.931 1.00 97.62 89 ILE A N 1
ATOM 690 C CA . ILE A 1 89 ? -6.070 -5.224 0.581 1.00 97.62 89 ILE A CA 1
ATOM 691 C C . ILE A 1 89 ? -4.779 -5.858 0.083 1.00 97.62 89 ILE A C 1
ATOM 693 O O . ILE A 1 89 ? -3.703 -5.277 0.231 1.00 97.62 89 ILE A O 1
ATOM 697 N N . THR A 1 90 ? -4.874 -7.031 -0.527 1.00 98.06 90 THR A N 1
ATOM 698 C CA . THR A 1 90 ? -3.746 -7.615 -1.259 1.00 98.06 90 THR A CA 1
ATOM 699 C C . THR A 1 90 ? -4.052 -7.641 -2.746 1.00 98.06 90 THR A C 1
ATOM 701 O O . THR A 1 90 ? -5.216 -7.593 -3.149 1.00 98.06 90 THR A O 1
ATOM 704 N N . PHE A 1 91 ? -3.021 -7.694 -3.582 1.00 98.12 91 PHE A N 1
ATOM 705 C CA . PHE A 1 91 ? -3.208 -7.790 -5.025 1.00 98.12 91 PHE A CA 1
ATOM 706 C C . PHE A 1 91 ? -2.118 -8.617 -5.705 1.00 98.12 91 PHE A C 1
ATOM 708 O O . PHE A 1 91 ? -0.953 -8.590 -5.311 1.00 98.12 91 PHE A O 1
ATOM 715 N N . ASP A 1 92 ? -2.508 -9.316 -6.762 1.00 97.00 92 ASP A N 1
ATOM 716 C CA . ASP A 1 92 ? -1.615 -9.922 -7.747 1.00 97.00 92 ASP A CA 1
ATOM 717 C C . ASP A 1 92 ? -2.140 -9.621 -9.159 1.00 97.00 92 ASP A C 1
ATOM 719 O O . ASP A 1 92 ? -2.158 -8.461 -9.551 1.00 97.00 92 ASP A O 1
ATOM 723 N N . SER A 1 93 ? -2.623 -10.611 -9.908 1.00 96.75 93 SER A N 1
ATOM 724 C CA . SER A 1 93 ? -3.473 -10.424 -11.086 1.00 96.75 93 SER A CA 1
ATOM 725 C C . SER A 1 93 ? -4.920 -10.057 -10.740 1.00 96.75 93 SER A C 1
ATOM 727 O O . SER A 1 93 ? -5.644 -9.590 -11.615 1.00 96.75 93 SER A O 1
ATOM 729 N N . THR A 1 94 ? -5.340 -10.264 -9.490 1.00 97.00 94 THR A N 1
ATOM 730 C CA . THR A 1 94 ? -6.672 -9.926 -8.973 1.00 97.00 94 THR A CA 1
ATOM 731 C C . THR A 1 94 ? -6.563 -9.168 -7.649 1.00 97.00 94 THR A C 1
ATOM 733 O O . THR A 1 94 ? -5.491 -9.105 -7.044 1.00 97.00 94 THR A O 1
ATOM 736 N N . ILE A 1 95 ? -7.659 -8.544 -7.210 1.00 97.88 95 ILE A N 1
ATOM 737 C CA . ILE A 1 95 ? -7.703 -7.753 -5.973 1.00 97.88 95 ILE A CA 1
ATOM 738 C C . ILE A 1 95 ? -8.389 -8.575 -4.885 1.00 97.88 95 ILE A C 1
ATOM 740 O O . ILE A 1 95 ? -9.468 -9.120 -5.110 1.00 97.88 95 ILE A O 1
ATOM 744 N N . HIS A 1 96 ? -7.813 -8.615 -3.686 1.00 97.25 96 HIS A N 1
ATOM 745 C CA . HIS A 1 96 ? -8.365 -9.359 -2.558 1.00 97.25 96 HIS A CA 1
ATOM 746 C C . HIS A 1 96 ? -8.684 -8.421 -1.397 1.00 97.25 96 HIS A C 1
ATOM 748 O O . HIS A 1 96 ? -7.809 -7.744 -0.852 1.00 97.25 96 HIS A O 1
ATOM 754 N N . PHE A 1 97 ? -9.951 -8.411 -1.000 1.00 96.94 97 PHE A N 1
ATOM 755 C CA . PHE A 1 97 ? -10.444 -7.698 0.172 1.00 96.94 97 PHE A CA 1
ATOM 756 C C . PHE A 1 97 ? -10.584 -8.662 1.342 1.00 96.94 97 PHE A C 1
ATOM 758 O O . PHE A 1 97 ? -11.010 -9.802 1.155 1.00 96.94 97 PHE A O 1
ATOM 765 N N . TYR A 1 98 ? -10.294 -8.193 2.551 1.00 95.31 98 TYR A N 1
ATOM 766 C CA . TYR A 1 98 ? -10.439 -8.983 3.768 1.00 95.31 98 TYR A CA 1
ATOM 767 C C . TYR A 1 98 ? -11.496 -8.357 4.674 1.00 95.31 98 TYR A C 1
ATOM 769 O O . TYR A 1 98 ? -11.391 -7.186 5.030 1.00 95.31 98 TYR A O 1
ATOM 777 N N . ASN A 1 99 ? -12.509 -9.138 5.050 1.00 93.56 99 ASN A N 1
ATOM 778 C CA . ASN A 1 99 ? -13.458 -8.748 6.086 1.00 93.56 99 ASN A CA 1
ATOM 779 C C . ASN A 1 99 ? -12.845 -9.049 7.458 1.00 93.56 99 ASN A C 1
ATOM 781 O O . ASN A 1 99 ? -12.569 -10.209 7.784 1.00 93.56 99 ASN A O 1
ATOM 785 N N . LEU A 1 100 ? -12.626 -7.988 8.233 1.00 90.00 100 LEU A N 1
ATOM 786 C CA . LEU A 1 100 ? -11.947 -8.018 9.527 1.00 90.00 100 LEU A CA 1
ATOM 787 C C . LEU A 1 100 ? -12.905 -7.851 10.715 1.00 90.00 100 LEU A C 1
ATOM 789 O O . LEU A 1 100 ? -12.448 -7.634 11.835 1.00 90.00 100 LEU A O 1
ATOM 793 N N . ASN A 1 101 ? -14.219 -7.958 10.494 1.00 88.75 101 ASN A N 1
ATOM 794 C CA . ASN A 1 101 ? -15.224 -7.805 11.542 1.00 88.75 101 ASN A CA 1
ATOM 795 C C . ASN A 1 101 ? -14.978 -8.786 12.709 1.00 88.75 101 ASN A C 1
ATOM 797 O O . ASN A 1 101 ? -14.881 -10.000 12.512 1.00 88.75 101 ASN A O 1
ATOM 801 N N . ALA A 1 102 ? -14.908 -8.260 13.937 1.00 84.81 102 ALA A N 1
ATOM 802 C CA . ALA A 1 102 ? -14.647 -9.027 15.159 1.00 84.81 102 ALA A CA 1
ATOM 803 C C . ALA A 1 102 ? -15.709 -10.101 15.470 1.00 84.81 102 ALA A C 1
ATOM 805 O O . ALA A 1 102 ? -15.431 -11.053 16.196 1.00 84.81 102 ALA A O 1
ATOM 806 N N . ASN A 1 103 ? -16.919 -9.981 14.914 1.00 86.50 103 ASN A N 1
ATOM 807 C CA . ASN A 1 103 ? -17.987 -10.965 15.108 1.00 86.50 103 ASN A CA 1
ATOM 808 C C . ASN A 1 103 ? -17.786 -12.247 14.282 1.00 86.50 103 ASN A C 1
ATOM 810 O O . ASN A 1 103 ? -18.473 -13.248 14.507 1.00 86.50 103 ASN A O 1
ATOM 814 N N . LEU A 1 104 ? -16.873 -12.234 13.307 1.00 84.69 104 LEU A N 1
ATOM 815 C CA . LEU A 1 104 ? -16.576 -13.400 12.487 1.00 84.69 104 LEU A CA 1
ATOM 816 C C . LEU A 1 104 ? -15.600 -14.328 13.214 1.00 84.69 104 LEU A C 1
ATOM 818 O O . LEU A 1 104 ? -14.566 -13.904 13.717 1.00 84.69 104 LEU A O 1
ATOM 822 N N . LYS A 1 105 ? -15.891 -15.634 13.204 1.00 81.62 105 LYS A N 1
ATOM 823 C CA . LYS A 1 105 ? -14.980 -16.656 13.756 1.00 81.62 105 LYS A CA 1
ATOM 824 C C . LYS A 1 105 ? -13.661 -16.756 12.983 1.00 81.62 105 LYS A C 1
ATOM 826 O O . LYS A 1 105 ? -12.665 -17.209 13.533 1.00 81.62 105 LYS A O 1
ATOM 831 N N . GLN A 1 106 ? -13.689 -16.399 11.701 1.00 82.94 106 GLN A N 1
ATOM 832 C CA . GLN A 1 106 ? -12.549 -16.418 10.794 1.00 82.94 106 GLN A CA 1
ATOM 833 C C . GLN A 1 106 ? -12.691 -15.276 9.786 1.00 82.94 106 GLN A C 1
ATOM 835 O O . GLN A 1 106 ? -13.802 -14.966 9.349 1.00 82.94 106 GLN A O 1
ATOM 840 N N . THR A 1 107 ? -11.565 -14.680 9.401 1.00 87.19 107 THR A N 1
ATOM 841 C CA . THR A 1 107 ? -11.503 -13.636 8.377 1.00 87.19 107 THR A CA 1
ATOM 842 C C . THR A 1 107 ? -11.927 -14.180 7.013 1.00 87.19 107 THR A C 1
ATOM 844 O O . THR A 1 107 ? -11.549 -15.282 6.610 1.00 87.19 107 THR A O 1
ATOM 847 N N . GLN A 1 108 ? -12.743 -13.410 6.295 1.00 90.94 108 GLN A N 1
ATOM 848 C CA . GLN A 1 108 ? -13.231 -13.786 4.966 1.00 90.94 108 GLN A CA 1
ATOM 849 C C . GLN A 1 108 ? -12.466 -13.004 3.902 1.00 90.94 108 GLN A C 1
ATOM 851 O O . GLN A 1 108 ? -12.392 -11.779 3.977 1.00 90.94 108 GLN A O 1
ATOM 856 N N . MET A 1 109 ? -11.925 -13.703 2.904 1.00 94.50 109 MET A N 1
ATOM 857 C CA . MET A 1 109 ? -11.320 -13.082 1.726 1.00 94.50 109 MET A CA 1
ATOM 858 C C . MET A 1 109 ? -12.338 -13.031 0.583 1.00 94.50 109 MET A C 1
ATOM 860 O O . MET A 1 109 ? -12.943 -14.047 0.247 1.00 94.50 109 MET A O 1
ATOM 864 N N . MET A 1 110 ? -12.486 -11.868 -0.047 1.00 95.38 110 MET A N 1
ATOM 865 C CA . MET A 1 110 ? -13.302 -11.666 -1.245 1.00 95.38 110 MET A CA 1
ATOM 866 C C . MET A 1 110 ? -12.399 -11.274 -2.407 1.00 95.38 110 MET A C 1
ATOM 868 O O . MET A 1 110 ? -11.618 -10.330 -2.293 1.00 95.38 110 MET A O 1
ATOM 872 N N . VAL A 1 111 ? -12.520 -11.990 -3.520 1.00 96.12 111 VAL A N 1
ATOM 873 C CA . VAL A 1 111 ? -11.678 -11.796 -4.704 1.00 96.12 111 VAL A CA 1
ATOM 874 C C . VAL A 1 111 ? -12.454 -11.026 -5.764 1.00 96.12 111 VAL A C 1
ATOM 876 O O . VAL A 1 111 ? -13.557 -11.420 -6.137 1.00 96.12 111 VAL A O 1
ATOM 879 N N . VAL A 1 112 ? -11.864 -9.945 -6.262 1.00 96.19 112 VAL A N 1
ATOM 880 C CA . VAL A 1 112 ? -12.355 -9.166 -7.397 1.00 96.19 112 VAL A CA 1
ATOM 881 C C . VAL A 1 112 ? -11.402 -9.397 -8.563 1.00 96.19 112 VAL A C 1
ATOM 883 O O . VAL A 1 112 ? -10.281 -8.886 -8.587 1.00 96.19 112 VAL A O 1
ATOM 886 N N . SER A 1 113 ? -11.848 -10.216 -9.515 1.00 94.56 113 SER A N 1
ATOM 887 C CA . SER A 1 113 ? -11.086 -10.575 -10.715 1.00 94.56 113 SER A CA 1
ATOM 888 C C . SER A 1 113 ? -11.406 -9.704 -11.928 1.00 94.56 113 SER A C 1
ATOM 890 O O . SER A 1 113 ? -10.613 -9.664 -12.864 1.00 94.56 113 SER A O 1
ATOM 892 N N . ASP A 1 114 ? -12.558 -9.026 -11.941 1.00 94.69 114 ASP A N 1
ATOM 893 C CA . ASP A 1 114 ? -12.879 -8.061 -12.993 1.00 94.69 114 ASP A CA 1
ATOM 894 C C . ASP A 1 114 ? -12.195 -6.725 -12.692 1.00 94.69 114 ASP A C 1
ATOM 896 O O . ASP A 1 114 ? -12.496 -6.051 -11.707 1.00 94.69 114 ASP A O 1
ATOM 900 N N . LEU A 1 115 ? -11.227 -6.375 -13.536 1.00 94.44 115 LEU A N 1
ATOM 901 C CA . LEU A 1 115 ? -10.405 -5.179 -13.385 1.00 94.44 115 LEU A CA 1
ATOM 902 C C . LEU A 1 115 ? -10.922 -3.989 -14.201 1.00 94.44 115 LEU A C 1
ATOM 904 O O . LEU A 1 115 ? -10.372 -2.899 -14.048 1.00 94.44 115 LEU A O 1
ATOM 908 N N . ASN A 1 116 ? -11.932 -4.187 -15.058 1.00 90.19 116 ASN A N 1
ATOM 909 C CA . ASN A 1 116 ? -12.488 -3.127 -15.902 1.00 90.19 116 ASN A CA 1
ATOM 910 C C . ASN A 1 116 ? -13.469 -2.248 -15.117 1.00 90.19 116 ASN A C 1
ATOM 912 O O . ASN A 1 116 ? -13.446 -1.024 -15.237 1.00 90.19 116 ASN A O 1
ATOM 916 N N . GLU A 1 117 ? -14.307 -2.871 -14.285 1.00 89.31 117 GLU A N 1
ATOM 917 C CA . GLU A 1 117 ? -15.303 -2.193 -13.451 1.00 89.31 117 GLU A CA 1
ATOM 918 C C . GLU A 1 117 ? -15.099 -2.551 -11.978 1.00 89.31 117 GLU A C 1
ATOM 920 O O . GLU A 1 117 ? -15.714 -3.457 -11.419 1.00 89.31 117 GLU A O 1
ATOM 925 N N . ILE A 1 118 ? -14.195 -1.820 -11.328 1.00 91.75 118 ILE A N 1
ATOM 926 C CA . ILE A 1 118 ? -13.842 -2.073 -9.931 1.00 91.75 118 ILE A CA 1
ATOM 927 C C . ILE A 1 118 ? -14.986 -1.635 -9.013 1.00 91.75 118 ILE A C 1
ATOM 929 O O . ILE A 1 118 ? -15.402 -0.473 -9.021 1.00 91.75 118 ILE A O 1
ATOM 933 N N . PHE A 1 119 ? -15.427 -2.548 -8.149 1.00 91.00 119 PHE A N 1
ATOM 934 C CA . PHE A 1 119 ? -16.426 -2.300 -7.113 1.00 91.00 119 PHE A CA 1
ATOM 935 C C . PHE A 1 119 ? -15.926 -2.753 -5.736 1.00 91.00 119 PHE A C 1
ATOM 937 O O . PHE A 1 119 ? -14.965 -3.514 -5.618 1.00 91.00 119 PHE A O 1
ATOM 944 N N . LEU A 1 120 ? -16.585 -2.273 -4.678 1.00 92.06 120 LEU A N 1
ATOM 945 C CA . LEU A 1 120 ? -16.356 -2.771 -3.323 1.00 92.06 120 LEU A CA 1
ATOM 946 C C . LEU A 1 120 ? -17.270 -3.978 -3.077 1.00 92.06 120 LEU A C 1
ATOM 948 O O . LEU A 1 120 ? -18.489 -3.807 -3.140 1.00 92.06 120 LEU A O 1
ATOM 952 N N . PRO A 1 121 ? -16.727 -5.175 -2.788 1.00 90.50 121 PRO A N 1
ATOM 953 C CA . PRO A 1 121 ? -17.545 -6.372 -2.595 1.00 90.50 121 PRO A CA 1
ATOM 954 C C . PRO A 1 121 ? -18.413 -6.294 -1.334 1.00 90.50 121 PRO A C 1
ATOM 956 O O . PRO A 1 121 ? -19.472 -6.914 -1.280 1.00 90.50 121 PRO A O 1
ATOM 959 N N . ILE A 1 122 ? -17.994 -5.494 -0.348 1.00 86.00 122 ILE A N 1
ATOM 960 C CA . ILE A 1 122 ? -18.777 -5.145 0.838 1.00 86.00 122 ILE A CA 1
ATOM 961 C C . ILE A 1 122 ? -18.745 -3.625 1.059 1.00 86.00 122 ILE A C 1
ATOM 963 O O . ILE A 1 122 ? -17.706 -2.991 0.852 1.00 86.00 122 ILE A O 1
ATOM 967 N N . PRO A 1 123 ? -19.875 -3.014 1.453 1.00 72.25 123 PRO A N 1
ATOM 968 C CA . PRO A 1 123 ? -19.973 -1.565 1.630 1.00 72.25 123 PRO A CA 1
ATOM 969 C C . PRO A 1 123 ? -19.379 -1.059 2.956 1.00 72.25 123 PRO A C 1
ATOM 971 O O . PRO A 1 123 ? -19.048 0.127 3.053 1.00 72.25 123 PRO A O 1
ATOM 974 N N . GLU A 1 124 ? -19.279 -1.939 3.955 1.00 76.25 124 GLU A N 1
ATOM 975 C CA . GLU A 1 124 ? -18.842 -1.690 5.336 1.00 76.25 124 GLU A CA 1
ATOM 976 C C . GLU A 1 124 ? -17.846 -2.798 5.751 1.00 76.25 124 GLU A C 1
ATOM 978 O O . GLU A 1 124 ? -17.680 -3.770 5.019 1.00 76.25 124 GLU A O 1
ATOM 983 N N . ASP A 1 125 ? -17.137 -2.640 6.871 1.00 77.44 125 ASP A N 1
ATOM 984 C CA . ASP A 1 125 ? -16.186 -3.621 7.443 1.00 77.44 125 ASP A CA 1
ATOM 985 C C . ASP A 1 125 ? -14.869 -3.908 6.682 1.00 77.44 125 ASP A C 1
ATOM 987 O O . ASP A 1 125 ? -14.113 -4.801 7.068 1.00 77.44 125 ASP A O 1
ATOM 991 N N . ILE A 1 126 ? -14.526 -3.132 5.644 1.00 88.31 126 ILE A N 1
ATOM 992 C CA . ILE A 1 126 ? -13.159 -3.150 5.065 1.00 88.31 126 ILE A CA 1
ATOM 993 C C . ILE A 1 126 ? -12.184 -2.364 5.954 1.00 88.31 126 ILE A C 1
ATOM 995 O O . ILE A 1 126 ? -11.031 -2.755 6.128 1.00 88.31 126 ILE A O 1
ATOM 999 N N . LEU A 1 127 ? -12.650 -1.234 6.492 1.00 93.50 127 LEU A N 1
ATOM 1000 C CA . LEU A 1 127 ? -11.932 -0.429 7.474 1.00 93.50 127 LEU A CA 1
ATOM 1001 C C . LEU A 1 127 ? -12.526 -0.727 8.843 1.00 93.50 127 LEU A C 1
ATOM 1003 O O . LEU A 1 127 ? -13.692 -0.420 9.086 1.00 93.50 127 LEU A O 1
ATOM 1007 N N . VAL A 1 128 ? -11.722 -1.304 9.727 1.00 93.94 128 VAL A N 1
ATOM 1008 C CA . VAL A 1 128 ? -12.142 -1.680 11.077 1.00 93.94 128 VAL A CA 1
ATOM 1009 C C . VAL A 1 128 ? -11.326 -0.943 12.123 1.00 93.94 128 VAL A C 1
ATOM 1011 O O . VAL A 1 128 ? -10.189 -0.539 11.875 1.00 93.94 128 VAL A O 1
ATOM 1014 N N . ASN A 1 129 ? -11.902 -0.767 13.308 1.00 94.19 129 ASN A N 1
ATOM 1015 C CA . ASN A 1 129 ? -11.172 -0.224 14.439 1.00 94.19 129 ASN A CA 1
ATOM 1016 C C . ASN A 1 129 ? -10.115 -1.227 14.928 1.00 94.19 129 ASN A C 1
ATOM 1018 O O . ASN A 1 129 ? -10.399 -2.411 15.113 1.00 94.19 129 ASN A O 1
ATOM 1022 N N . VAL A 1 130 ? -8.889 -0.741 15.127 1.00 93.06 130 VAL A N 1
ATOM 1023 C CA . VAL A 1 130 ? -7.746 -1.580 15.511 1.00 93.06 130 VAL A CA 1
ATOM 1024 C C . VAL A 1 130 ? -7.901 -2.180 16.907 1.00 93.06 130 VAL A C 1
ATOM 1026 O O . VAL A 1 130 ? -7.512 -3.328 17.109 1.00 93.06 130 VAL A O 1
ATOM 1029 N N . GLN A 1 131 ? -8.463 -1.426 17.853 1.00 91.19 131 GLN A N 1
ATOM 1030 C CA . GLN A 1 131 ? -8.689 -1.884 19.222 1.00 91.19 131 GLN A CA 1
ATOM 1031 C C . GLN A 1 131 ? -9.737 -3.000 19.247 1.00 91.19 131 GLN A C 1
ATOM 1033 O O . GLN A 1 131 ? -9.509 -4.052 19.839 1.00 91.19 131 GLN A O 1
ATOM 1038 N N . ASP A 1 132 ? -10.858 -2.796 18.554 1.00 91.88 132 ASP A N 1
ATOM 1039 C CA . ASP A 1 132 ? -11.978 -3.741 18.567 1.00 91.88 132 ASP A CA 1
ATOM 1040 C C . ASP A 1 132 ? -11.655 -5.036 17.804 1.00 91.88 132 ASP A C 1
ATOM 1042 O O . ASP A 1 132 ? -12.086 -6.124 18.188 1.00 91.88 132 ASP A O 1
ATOM 1046 N N . CYS A 1 133 ? -10.886 -4.932 16.715 1.00 92.25 133 CYS A N 1
ATOM 1047 C CA . CYS A 1 133 ? -10.605 -6.043 15.800 1.00 92.25 133 CYS A CA 1
ATOM 1048 C C . CYS A 1 133 ? -9.166 -6.577 15.902 1.00 92.25 133 CYS A C 1
ATOM 1050 O O . CYS A 1 133 ? -8.713 -7.275 14.991 1.00 92.25 133 CYS A O 1
ATOM 1052 N N . GLN A 1 134 ? -8.448 -6.291 16.996 1.00 92.00 134 GLN A N 1
ATOM 1053 C CA . GLN A 1 134 ? -7.036 -6.654 17.181 1.00 92.00 134 GLN A CA 1
ATOM 1054 C C . GLN A 1 134 ? -6.760 -8.134 16.862 1.00 92.00 134 GLN A C 1
ATOM 1056 O O . GLN A 1 134 ? -5.885 -8.435 16.053 1.00 92.00 134 GLN A O 1
ATOM 1061 N N . ASN A 1 135 ? -7.536 -9.053 17.450 1.00 91.19 135 ASN A N 1
ATOM 1062 C CA . ASN A 1 135 ? -7.345 -10.497 17.274 1.00 91.19 135 ASN A CA 1
ATOM 1063 C C . ASN A 1 135 ? -7.544 -10.933 15.812 1.00 91.19 135 ASN A C 1
ATOM 1065 O O . ASN A 1 135 ? -6.757 -11.719 15.288 1.00 91.19 135 ASN A O 1
ATOM 1069 N N . SER A 1 136 ? -8.577 -10.413 15.136 1.00 92.25 136 SER A N 1
ATOM 1070 C CA . SER A 1 136 ? -8.858 -10.727 13.727 1.00 92.25 136 SER A CA 1
ATOM 1071 C C . SER A 1 136 ? -7.742 -10.231 12.807 1.00 92.25 136 SER A C 1
ATOM 107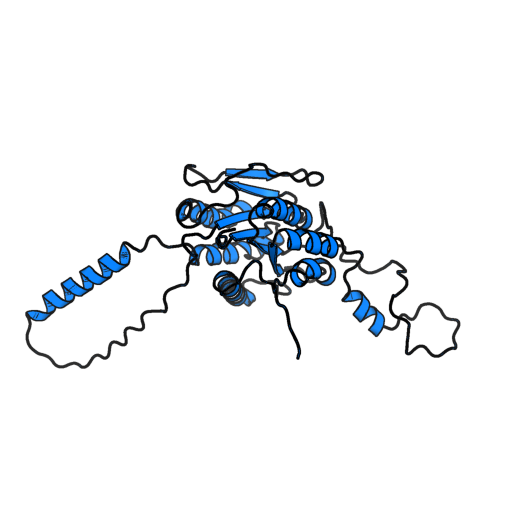3 O O . SER A 1 136 ? -7.343 -10.942 11.883 1.00 92.25 136 SER A O 1
ATOM 1075 N N . ILE A 1 137 ? -7.212 -9.032 13.077 1.00 94.12 137 ILE A N 1
ATOM 1076 C CA . ILE A 1 137 ? -6.082 -8.462 12.335 1.00 94.12 137 ILE A CA 1
ATOM 1077 C C . ILE A 1 137 ? -4.819 -9.296 12.575 1.00 94.12 137 ILE A C 1
ATOM 1079 O O . ILE A 1 137 ? -4.140 -9.652 11.617 1.00 94.12 137 ILE A O 1
ATOM 1083 N N . GLU A 1 138 ? -4.518 -9.651 13.825 1.00 93.94 138 GLU A N 1
ATOM 1084 C CA . GLU A 1 138 ? -3.342 -10.450 14.183 1.00 93.94 138 GLU A CA 1
ATOM 1085 C C . GLU A 1 138 ? -3.347 -11.826 13.497 1.00 93.94 138 GLU A C 1
ATOM 1087 O O . GLU A 1 138 ? -2.366 -12.191 12.850 1.00 93.94 138 GLU A O 1
ATOM 1092 N N . ILE A 1 139 ? -4.479 -12.538 13.530 1.00 93.56 139 ILE A N 1
ATOM 1093 C CA . ILE A 1 139 ? -4.645 -13.832 12.848 1.00 93.56 139 ILE A CA 1
ATOM 1094 C C . ILE A 1 139 ? -4.464 -13.690 11.329 1.00 93.56 139 ILE A C 1
ATOM 1096 O O . ILE A 1 139 ? -3.842 -14.547 10.690 1.00 93.56 139 ILE A O 1
ATOM 1100 N N . LEU A 1 140 ? -4.992 -12.620 10.722 1.00 95.44 140 LEU A N 1
ATOM 1101 C CA . LEU A 1 140 ? -4.794 -12.380 9.292 1.00 95.44 140 LEU A CA 1
ATOM 1102 C C . LEU A 1 140 ? -3.317 -12.123 8.973 1.00 95.44 140 LEU A C 1
ATOM 1104 O O . LEU A 1 140 ? -2.789 -12.719 8.039 1.00 95.44 140 LEU A O 1
ATOM 1108 N N . LEU A 1 141 ? -2.640 -11.269 9.743 1.00 96.06 141 LEU A N 1
ATOM 1109 C CA . LEU A 1 141 ? -1.226 -10.951 9.529 1.00 96.06 141 LEU A CA 1
ATOM 1110 C C . LEU A 1 141 ? -0.325 -12.184 9.697 1.00 96.06 141 LEU A C 1
ATOM 1112 O O . LEU A 1 141 ? 0.640 -12.327 8.951 1.00 96.06 141 LEU A O 1
ATOM 1116 N N . ASP A 1 142 ? -0.654 -13.098 10.612 1.00 95.00 142 ASP A N 1
ATOM 1117 C CA . ASP A 1 142 ? 0.079 -14.359 10.782 1.00 95.00 142 ASP A CA 1
ATOM 1118 C C . ASP A 1 142 ? -0.172 -15.352 9.640 1.00 95.00 142 ASP A C 1
ATOM 1120 O O . ASP A 1 142 ? 0.733 -16.076 9.216 1.00 95.00 142 ASP A O 1
ATOM 1124 N N . SER A 1 143 ? -1.396 -15.383 9.109 1.00 94.75 143 SER A N 1
ATOM 1125 C CA . SER A 1 143 ? -1.769 -16.305 8.034 1.00 94.75 143 SER A CA 1
ATOM 1126 C C . SER A 1 143 ? -1.382 -15.810 6.637 1.00 94.75 143 SER A C 1
ATOM 1128 O O . SER A 1 143 ? -1.090 -16.643 5.778 1.00 94.75 143 SER A O 1
ATOM 1130 N N . LEU A 1 144 ? -1.301 -14.497 6.397 1.00 95.31 144 LEU A N 1
ATOM 1131 C CA . LEU A 1 144 ? -1.034 -13.899 5.080 1.00 95.31 144 LEU A CA 1
ATOM 1132 C C . LEU A 1 144 ? 0.224 -14.452 4.383 1.00 95.31 144 LEU A C 1
ATOM 1134 O O . LEU A 1 144 ? 0.095 -14.925 3.248 1.00 95.31 144 LEU A O 1
ATOM 1138 N N . PRO A 1 145 ? 1.417 -14.481 5.015 1.00 95.50 145 PRO A N 1
ATOM 1139 C CA . PRO A 1 145 ? 2.606 -15.060 4.389 1.00 95.50 145 PRO A CA 1
ATOM 1140 C C . PRO A 1 145 ? 2.436 -16.539 4.033 1.00 95.50 145 PRO A C 1
ATOM 1142 O O . PRO A 1 145 ? 2.902 -16.995 2.991 1.00 95.50 145 PRO A O 1
ATOM 1145 N N . THR A 1 146 ? 1.736 -17.303 4.878 1.00 94.69 146 THR A N 1
ATOM 1146 C CA . THR A 1 146 ? 1.491 -18.731 4.628 1.00 94.69 146 THR A CA 1
ATOM 1147 C C . THR A 1 146 ? 0.477 -18.965 3.511 1.00 94.69 146 THR A C 1
ATOM 1149 O O . THR A 1 146 ? 0.663 -19.885 2.718 1.00 94.69 146 THR A O 1
ATOM 1152 N N . MET A 1 147 ? -0.543 -18.108 3.414 1.00 95.62 147 MET A N 1
ATOM 1153 C CA . MET A 1 147 ? -1.599 -18.160 2.407 1.00 95.62 147 MET A CA 1
ATOM 1154 C C . MET A 1 147 ? -1.039 -17.963 0.998 1.00 95.62 147 MET A C 1
ATOM 1156 O O . MET A 1 147 ? -1.383 -18.710 0.085 1.00 95.62 147 MET A O 1
ATOM 1160 N N . TRP A 1 148 ? -0.140 -16.990 0.836 1.00 96.25 148 TRP A N 1
ATOM 1161 C CA . TRP A 1 148 ? 0.416 -16.622 -0.466 1.00 96.25 148 TRP A CA 1
ATOM 1162 C C . TRP A 1 148 ? 1.743 -17.310 -0.796 1.00 96.25 148 TRP A C 1
ATOM 1164 O O . TRP A 1 148 ? 2.225 -17.157 -1.912 1.00 96.25 148 TRP A O 1
ATOM 1174 N N . ARG A 1 149 ? 2.310 -18.119 0.114 1.00 94.06 149 ARG A N 1
ATOM 1175 C CA . ARG A 1 149 ? 3.636 -18.760 -0.024 1.00 94.06 149 ARG A CA 1
ATOM 1176 C C . ARG A 1 149 ? 3.873 -19.448 -1.372 1.00 94.06 149 ARG A C 1
ATOM 1178 O O . ARG A 1 149 ? 4.985 -19.410 -1.887 1.00 94.06 149 ARG A O 1
ATOM 1185 N N . ASN A 1 150 ? 2.842 -20.086 -1.921 1.00 94.38 150 ASN A N 1
ATOM 1186 C CA . ASN A 1 150 ? 2.938 -20.852 -3.164 1.00 94.38 150 ASN A CA 1
ATOM 1187 C C . ASN A 1 150 ? 2.423 -20.086 -4.395 1.00 94.38 150 ASN A C 1
ATOM 1189 O O . ASN A 1 150 ? 2.333 -20.686 -5.466 1.00 94.38 150 ASN A O 1
ATOM 1193 N N . ASN A 1 151 ? 2.077 -18.799 -4.272 1.00 95.06 151 ASN A N 1
ATOM 1194 C CA . ASN A 1 151 ? 1.539 -18.013 -5.379 1.00 95.06 151 ASN A CA 1
ATOM 1195 C C . ASN A 1 151 ? 2.568 -17.859 -6.501 1.00 95.06 151 ASN A C 1
ATOM 1197 O O . ASN A 1 151 ? 3.652 -17.337 -6.270 1.00 95.06 151 ASN A O 1
ATOM 1201 N N . GLN A 1 152 ? 2.215 -18.283 -7.715 1.00 95.00 152 GLN A N 1
ATOM 1202 C CA . GLN A 1 152 ? 3.077 -18.217 -8.902 1.00 95.00 152 GLN A CA 1
ATOM 1203 C C . GLN A 1 152 ? 2.697 -17.073 -9.854 1.00 95.00 152 GLN A C 1
ATOM 1205 O O . GLN A 1 152 ? 3.238 -16.976 -10.955 1.00 95.00 152 GLN A O 1
ATOM 1210 N N . VAL A 1 153 ? 1.751 -16.211 -9.470 1.00 96.31 153 VAL A N 1
ATOM 1211 C CA . VAL A 1 153 ? 1.297 -15.107 -10.319 1.00 96.31 153 VAL A CA 1
ATOM 1212 C C . VAL A 1 153 ? 2.376 -14.026 -10.412 1.00 96.31 153 VAL A C 1
ATOM 1214 O O . VAL A 1 153 ? 2.801 -13.456 -9.409 1.00 96.31 153 VAL A O 1
ATOM 1217 N N . ILE A 1 154 ? 2.812 -13.740 -11.642 1.00 93.81 154 ILE A N 1
ATOM 1218 C CA . ILE A 1 154 ? 3.809 -12.700 -11.959 1.00 93.81 154 ILE A CA 1
ATOM 1219 C C . ILE A 1 154 ? 3.133 -11.356 -12.261 1.00 93.81 154 ILE A C 1
ATOM 1221 O O . ILE A 1 154 ? 3.683 -10.296 -11.967 1.00 93.81 154 ILE A O 1
ATOM 1225 N N . SER A 1 155 ? 1.951 -11.394 -12.879 1.00 94.00 155 SER A N 1
ATOM 1226 C CA . SER A 1 155 ? 1.210 -10.200 -13.284 1.00 94.00 155 SER A CA 1
ATOM 1227 C C . SER A 1 155 ? 0.738 -9.397 -12.074 1.00 94.00 155 SER A C 1
ATOM 1229 O O . SER A 1 155 ? 0.311 -9.967 -11.077 1.00 94.00 155 SER A O 1
ATOM 1231 N N . SER A 1 156 ? 0.780 -8.071 -12.193 1.00 95.06 156 SER A N 1
ATOM 1232 C CA . SER A 1 156 ? 0.420 -7.131 -11.128 1.00 95.06 156 SER A CA 1
ATOM 1233 C C . SER A 1 156 ? -0.663 -6.168 -11.609 1.00 95.06 156 SER A C 1
ATOM 1235 O O . SER A 1 156 ? -0.464 -5.441 -12.584 1.00 95.06 156 SER A O 1
ATOM 1237 N N . CYS A 1 157 ? -1.797 -6.150 -10.912 1.00 97.06 157 CYS A N 1
ATOM 1238 C CA . CYS A 1 157 ? -2.942 -5.270 -11.122 1.00 97.06 157 CYS A CA 1
ATOM 1239 C C . CYS A 1 157 ? -2.911 -4.050 -10.189 1.00 97.06 157 CYS A C 1
ATOM 1241 O O . CYS A 1 157 ? -3.957 -3.503 -9.832 1.00 97.06 157 CYS A O 1
ATOM 1243 N N . ALA A 1 158 ? -1.718 -3.621 -9.759 1.00 96.62 158 ALA A N 1
ATOM 1244 C CA . ALA A 1 158 ? -1.541 -2.563 -8.764 1.00 96.62 158 ALA A CA 1
ATOM 1245 C C . ALA A 1 158 ? -2.329 -1.282 -9.083 1.00 96.62 158 ALA A C 1
ATOM 1247 O O . ALA A 1 158 ? -2.898 -0.670 -8.186 1.00 96.62 158 ALA A O 1
ATOM 1248 N N . GLY A 1 159 ? -2.412 -0.881 -10.354 1.00 95.50 159 GLY A N 1
ATOM 1249 C CA . GLY A 1 159 ? -3.183 0.295 -10.756 1.00 95.50 159 GLY A CA 1
ATOM 1250 C C . GLY A 1 159 ? -4.681 0.171 -10.463 1.00 95.50 159 GLY A C 1
ATOM 1251 O O . GLY A 1 159 ? -5.273 1.072 -9.863 1.00 95.50 159 GLY A O 1
ATOM 1252 N N . SER A 1 160 ? -5.277 -0.979 -10.784 1.00 96.62 160 SER A N 1
ATOM 1253 C CA . SER A 1 160 ? -6.645 -1.312 -10.377 1.00 96.62 160 SER A CA 1
ATOM 1254 C C . SER A 1 160 ? -6.773 -1.399 -8.850 1.00 96.62 160 SER A C 1
ATOM 1256 O O . SER A 1 160 ? -7.715 -0.849 -8.283 1.00 96.62 160 SER A O 1
ATOM 1258 N N . ALA A 1 161 ? -5.803 -1.991 -8.148 1.00 97.25 161 ALA A N 1
ATOM 1259 C CA . ALA A 1 161 ? -5.820 -2.053 -6.684 1.00 97.25 161 ALA A CA 1
ATOM 1260 C C . ALA A 1 161 ? -5.817 -0.652 -6.035 1.00 97.25 161 ALA A C 1
ATOM 1262 O O . ALA A 1 161 ? -6.560 -0.420 -5.083 1.00 97.25 161 ALA A O 1
ATOM 1263 N N . ILE A 1 162 ? -5.069 0.312 -6.588 1.00 96.88 162 ILE A N 1
ATOM 1264 C CA . ILE A 1 162 ? -5.064 1.713 -6.127 1.00 96.88 162 ILE A CA 1
ATOM 1265 C C . ILE A 1 162 ? -6.442 2.358 -6.331 1.00 96.88 162 ILE A C 1
ATOM 1267 O O . ILE A 1 162 ? -6.935 3.055 -5.440 1.00 96.88 162 ILE A O 1
ATOM 1271 N N . LYS A 1 163 ? -7.103 2.121 -7.473 1.00 95.44 163 LYS A N 1
ATOM 1272 C CA . LYS A 1 163 ? -8.480 2.597 -7.694 1.00 95.44 163 LYS A CA 1
ATOM 1273 C C . LYS A 1 163 ? -9.455 1.974 -6.690 1.00 95.44 163 LYS A C 1
ATOM 1275 O O . LYS A 1 163 ? -10.269 2.690 -6.112 1.00 95.44 163 LYS A O 1
ATOM 1280 N N . ALA A 1 164 ? -9.336 0.677 -6.416 1.00 96.12 164 ALA A N 1
ATOM 1281 C CA . ALA A 1 164 ? -10.167 -0.019 -5.435 1.00 96.12 164 ALA A CA 1
ATOM 1282 C C . ALA A 1 164 ? -9.962 0.536 -4.016 1.00 96.12 164 ALA A C 1
ATOM 1284 O O . ALA A 1 164 ? -10.918 0.872 -3.320 1.00 96.12 164 ALA A O 1
ATOM 1285 N N . ALA A 1 165 ? -8.705 0.729 -3.621 1.00 96.44 165 ALA A N 1
ATOM 1286 C CA . ALA A 1 165 ? -8.332 1.330 -2.348 1.00 96.44 165 ALA A CA 1
ATOM 1287 C C . ALA A 1 165 ? -8.825 2.783 -2.227 1.00 96.44 165 ALA A C 1
ATOM 1289 O O . ALA A 1 165 ? -9.275 3.210 -1.163 1.00 96.44 165 ALA A O 1
ATOM 1290 N N . THR A 1 166 ? -8.832 3.528 -3.336 1.00 95.62 166 THR A N 1
ATOM 1291 C CA . THR A 1 166 ? -9.435 4.866 -3.402 1.00 95.62 166 THR A CA 1
ATOM 1292 C C . THR A 1 166 ? -10.931 4.810 -3.101 1.00 95.62 166 THR A C 1
ATOM 1294 O O . THR A 1 166 ? -11.416 5.645 -2.344 1.00 95.62 166 THR A O 1
ATOM 1297 N N . LEU A 1 167 ? -11.671 3.828 -3.632 1.00 94.69 167 LEU A N 1
ATOM 1298 C CA . LEU A 1 167 ? -13.102 3.668 -3.336 1.00 94.69 167 LEU A CA 1
ATOM 1299 C C . LEU A 1 167 ? -13.358 3.401 -1.846 1.00 94.69 167 LEU A C 1
ATOM 1301 O O . LEU A 1 167 ? -14.311 3.956 -1.299 1.00 94.69 167 LEU A O 1
ATOM 1305 N N . VAL A 1 168 ? -12.496 2.613 -1.192 1.00 95.00 168 VAL A N 1
ATOM 1306 C CA . VAL A 1 168 ? -12.568 2.348 0.258 1.00 95.00 168 VAL A CA 1
ATOM 1307 C C . VAL A 1 168 ? -12.358 3.633 1.059 1.00 95.00 168 VAL A C 1
ATOM 1309 O O . VAL A 1 168 ? -13.151 3.958 1.942 1.00 95.00 168 VAL A O 1
ATOM 1312 N N . LEU A 1 169 ? -11.313 4.398 0.735 1.00 94.62 169 LEU A N 1
ATOM 1313 C CA . LEU A 1 169 ? -10.946 5.599 1.489 1.00 94.62 169 LEU A CA 1
ATOM 1314 C C . LEU A 1 169 ? -11.811 6.823 1.156 1.00 94.62 169 LEU A C 1
ATOM 1316 O O . LEU A 1 169 ? -11.901 7.732 1.975 1.00 94.62 169 LEU A O 1
ATOM 1320 N N . LYS A 1 170 ? -12.495 6.852 0.005 1.00 92.69 170 LYS A N 1
ATOM 1321 C CA . LYS A 1 170 ? -13.235 8.017 -0.520 1.00 92.69 170 LYS A CA 1
ATOM 1322 C C . LYS A 1 170 ? -14.185 8.687 0.483 1.00 92.69 170 LYS A C 1
ATOM 1324 O O . LYS A 1 170 ? -14.402 9.892 0.400 1.00 92.69 170 LYS A O 1
ATOM 1329 N N . LYS A 1 171 ? -14.790 7.921 1.400 1.00 88.50 171 LYS A N 1
ATOM 1330 C CA . LYS A 1 171 ? -15.764 8.436 2.383 1.00 88.50 171 LYS A CA 1
ATOM 1331 C C . LYS A 1 171 ? -15.112 9.137 3.587 1.00 88.50 171 LYS A C 1
ATOM 1333 O O . LYS A 1 171 ? -15.704 10.061 4.153 1.00 88.50 171 LYS A O 1
ATOM 1338 N N . ILE A 1 172 ? -13.941 8.671 4.024 1.00 90.31 172 ILE A N 1
ATOM 1339 C CA . ILE A 1 172 ? -13.312 9.099 5.288 1.00 90.31 172 ILE A CA 1
ATOM 1340 C C . ILE A 1 172 ? -12.033 9.908 5.040 1.00 90.31 172 ILE A C 1
ATOM 1342 O O . ILE A 1 172 ? -11.754 10.818 5.814 1.00 90.31 172 ILE A O 1
ATOM 1346 N N . GLY A 1 173 ? -11.306 9.617 3.962 1.00 92.44 173 GLY A N 1
ATOM 1347 C CA . GLY A 1 173 ? -9.911 10.009 3.791 1.00 92.44 173 GLY A CA 1
ATOM 1348 C C . GLY A 1 173 ? -8.975 9.042 4.520 1.00 92.44 173 GLY A C 1
ATOM 1349 O O . GLY A 1 173 ? -9.413 8.026 5.065 1.00 92.44 173 GLY A O 1
ATOM 1350 N N . GLY A 1 174 ? -7.676 9.334 4.510 1.00 93.38 174 GLY A N 1
ATOM 1351 C CA . GLY A 1 174 ? -6.675 8.498 5.178 1.00 93.38 174 GLY A CA 1
ATOM 1352 C C . GLY A 1 174 ? -5.395 8.327 4.377 1.00 93.38 174 GLY A C 1
ATOM 1353 O O . GLY A 1 174 ? -5.175 9.011 3.381 1.00 93.38 174 GLY A O 1
ATOM 1354 N N . LYS A 1 175 ? -4.523 7.421 4.823 1.00 95.38 175 LYS A N 1
ATOM 1355 C CA . LYS A 1 175 ? -3.260 7.097 4.150 1.00 95.38 175 LYS A CA 1
ATOM 1356 C C . LYS A 1 175 ? -3.331 5.685 3.613 1.00 95.38 175 LYS A C 1
ATOM 1358 O O . LYS A 1 175 ? -3.499 4.719 4.352 1.00 95.38 175 LYS A O 1
ATOM 1363 N N . MET A 1 176 ? -3.171 5.582 2.311 1.00 97.25 176 MET A N 1
ATOM 1364 C CA . MET A 1 176 ? -2.869 4.356 1.610 1.00 97.25 176 MET A CA 1
ATOM 1365 C C . MET A 1 176 ? -1.375 4.065 1.764 1.00 97.25 176 MET A C 1
ATOM 1367 O O . MET A 1 176 ? -0.540 4.933 1.524 1.00 97.25 176 MET A O 1
ATOM 1371 N N . ILE A 1 177 ? -1.021 2.852 2.160 1.00 98.12 177 ILE A N 1
ATOM 1372 C CA . ILE A 1 177 ? 0.370 2.405 2.215 1.00 98.12 177 ILE A CA 1
ATOM 1373 C C . ILE A 1 177 ? 0.510 1.313 1.169 1.00 98.12 177 ILE A C 1
ATOM 1375 O O . ILE A 1 177 ? 0.014 0.201 1.348 1.00 98.12 177 ILE A O 1
ATOM 1379 N N . LEU A 1 178 ? 1.122 1.676 0.047 1.00 98.19 178 LEU A N 1
ATOM 1380 C CA . LEU A 1 178 ? 1.260 0.835 -1.128 1.00 98.19 178 LEU A CA 1
ATOM 1381 C C . LEU A 1 178 ? 2.623 0.148 -1.112 1.00 98.19 178 LEU A C 1
ATOM 1383 O O . LEU A 1 178 ? 3.658 0.811 -1.146 1.00 98.19 178 LEU A O 1
ATOM 1387 N N . PHE A 1 179 ? 2.623 -1.179 -1.129 1.00 97.94 179 PHE A N 1
ATOM 1388 C CA . PHE A 1 179 ? 3.825 -1.981 -1.334 1.00 97.94 179 PHE A CA 1
ATOM 1389 C C . PHE A 1 179 ? 3.818 -2.507 -2.759 1.00 97.94 179 PHE A C 1
ATOM 1391 O O . PHE A 1 179 ? 2.839 -3.116 -3.182 1.00 97.94 179 PHE A O 1
ATOM 1398 N N . LEU A 1 180 ? 4.896 -2.264 -3.500 1.00 95.75 180 LEU A N 1
ATOM 1399 C CA . LEU A 1 180 ? 5.003 -2.642 -4.905 1.00 95.75 180 LEU A CA 1
ATOM 1400 C C . LEU A 1 180 ? 6.331 -3.357 -5.149 1.00 95.75 180 LEU A C 1
ATOM 1402 O O . LEU A 1 180 ? 7.392 -2.762 -4.964 1.00 95.75 180 LEU A O 1
ATOM 1406 N N . SER A 1 181 ? 6.274 -4.616 -5.580 1.00 93.38 181 SER A N 1
ATOM 1407 C CA . SER A 1 181 ? 7.451 -5.421 -5.938 1.00 93.38 181 SER A CA 1
ATOM 1408 C C . SER A 1 181 ? 7.589 -5.639 -7.446 1.00 93.38 181 SER A C 1
ATOM 1410 O O . SER A 1 181 ? 8.691 -5.851 -7.949 1.00 93.38 181 SER A O 1
ATOM 1412 N N . SER A 1 182 ? 6.477 -5.541 -8.177 1.00 91.19 182 SER A N 1
ATOM 1413 C CA . SER A 1 182 ? 6.399 -5.798 -9.616 1.00 91.19 182 SER A CA 1
ATOM 1414 C C . SER A 1 182 ? 5.762 -4.629 -10.360 1.00 91.19 182 SER A C 1
ATOM 1416 O O . SER A 1 182 ? 4.946 -3.892 -9.809 1.00 91.19 182 SER A O 1
ATOM 1418 N N . ILE A 1 183 ? 6.110 -4.461 -11.637 1.00 91.25 183 ILE A N 1
ATOM 1419 C CA . ILE A 1 183 ? 5.534 -3.405 -12.478 1.00 91.25 183 ILE A CA 1
ATOM 1420 C C . ILE A 1 183 ? 4.027 -3.662 -12.678 1.00 91.25 183 ILE A C 1
ATOM 1422 O O . ILE A 1 183 ? 3.657 -4.793 -13.016 1.00 91.25 183 ILE A O 1
ATOM 1426 N N . PRO A 1 184 ? 3.163 -2.636 -12.533 1.00 93.44 184 PRO A N 1
ATOM 1427 C CA . PRO A 1 184 ? 1.750 -2.732 -12.894 1.00 93.44 184 PRO A CA 1
ATOM 1428 C C . PRO A 1 184 ? 1.607 -3.127 -14.372 1.00 93.44 184 PRO A C 1
ATOM 1430 O O . PRO A 1 184 ? 1.938 -2.350 -15.267 1.00 93.44 184 PRO A O 1
ATOM 1433 N N . SER A 1 185 ? 1.157 -4.352 -14.629 1.00 93.00 185 SER A N 1
ATOM 1434 C CA . SER A 1 185 ? 1.186 -4.997 -15.952 1.00 93.00 185 SER A CA 1
ATOM 1435 C C . SER A 1 185 ? -0.196 -5.351 -16.497 1.00 93.00 185 SER A C 1
ATOM 1437 O O . SER A 1 185 ? -0.333 -5.527 -17.705 1.00 93.00 185 SER A O 1
ATOM 1439 N N . ILE A 1 186 ? -1.216 -5.440 -15.641 1.00 94.50 186 ILE A N 1
ATOM 1440 C CA . ILE A 1 186 ? -2.596 -5.758 -16.025 1.00 94.50 186 ILE A CA 1
ATOM 1441 C C . ILE A 1 186 ? -3.582 -4.778 -15.377 1.00 94.50 186 ILE A C 1
ATOM 1443 O O . ILE A 1 186 ? -3.284 -4.174 -14.347 1.00 94.50 186 ILE A O 1
ATOM 1447 N N . GLY A 1 187 ? -4.766 -4.641 -15.975 1.00 93.06 187 GLY A N 1
ATOM 1448 C CA . GLY A 1 187 ? -5.837 -3.783 -15.479 1.00 93.06 187 GLY A CA 1
ATOM 1449 C C . GLY A 1 187 ? -5.631 -2.319 -15.851 1.00 93.06 187 GLY A C 1
ATOM 1450 O O . GLY A 1 187 ? -5.129 -1.993 -16.926 1.00 93.06 187 GLY A O 1
ATOM 1451 N N . ASP A 1 188 ? -6.040 -1.436 -14.953 1.00 91.31 188 ASP A N 1
ATOM 1452 C CA . ASP A 1 188 ? -5.908 0.002 -15.121 1.00 91.31 188 ASP A CA 1
ATOM 1453 C C . ASP A 1 188 ? -4.509 0.504 -14.753 1.00 91.31 188 ASP A C 1
ATOM 1455 O O . ASP A 1 188 ? -3.817 -0.086 -13.927 1.00 91.31 188 ASP A O 1
ATOM 1459 N N . LEU A 1 189 ? -4.126 1.657 -15.315 1.00 91.81 189 LEU A N 1
ATOM 1460 C CA . LEU A 1 189 ? -2.861 2.354 -15.020 1.00 91.81 189 LEU A CA 1
ATOM 1461 C C . LEU A 1 189 ? -1.616 1.481 -15.252 1.00 91.81 189 LEU A C 1
ATOM 1463 O O . LEU A 1 189 ? -0.660 1.534 -14.482 1.00 91.81 189 LEU A O 1
ATOM 1467 N N . ILE A 1 190 ? -1.617 0.679 -16.317 1.00 91.81 190 ILE A N 1
ATOM 1468 C CA . ILE A 1 190 ? -0.446 -0.120 -16.687 1.00 91.81 190 ILE A CA 1
ATOM 1469 C C . ILE A 1 190 ? 0.781 0.764 -16.927 1.00 91.81 190 ILE A C 1
ATOM 1471 O O . ILE A 1 190 ? 0.692 1.859 -17.490 1.00 91.81 190 ILE A O 1
ATOM 1475 N N . VAL A 1 191 ? 1.943 0.258 -16.532 1.00 89.06 191 VAL A N 1
ATOM 1476 C CA . VAL A 1 191 ? 3.221 0.950 -16.674 1.00 89.06 191 VAL A CA 1
ATOM 1477 C C . VAL A 1 191 ? 4.068 0.208 -17.697 1.00 89.06 191 VAL A C 1
ATOM 1479 O O . VAL A 1 191 ? 4.337 -0.984 -17.565 1.00 89.06 191 VAL A O 1
ATOM 1482 N N . ASN A 1 192 ? 4.504 0.923 -18.734 1.00 81.19 192 ASN A N 1
ATOM 1483 C CA . ASN A 1 192 ? 5.377 0.364 -19.757 1.00 81.19 192 ASN A CA 1
ATOM 1484 C C . ASN A 1 192 ? 6.836 0.733 -19.471 1.00 81.19 192 ASN A C 1
ATOM 1486 O O . ASN A 1 192 ? 7.209 1.903 -19.525 1.00 81.19 192 ASN A O 1
ATOM 1490 N N . VAL A 1 193 ? 7.663 -0.280 -19.214 1.00 73.12 193 VAL A N 1
ATOM 1491 C CA . VAL A 1 193 ? 9.088 -0.101 -18.899 1.00 73.12 193 VAL A CA 1
ATOM 1492 C C . VAL A 1 193 ? 9.914 0.255 -20.135 1.00 73.12 193 VAL A C 1
ATOM 1494 O O . VAL A 1 193 ? 10.922 0.955 -20.039 1.00 73.12 193 VAL A O 1
ATOM 1497 N N . ASN A 1 194 ? 9.465 -0.165 -21.320 1.00 72.44 194 ASN A N 1
ATOM 1498 C CA . ASN A 1 194 ? 10.128 0.160 -22.575 1.00 72.44 194 ASN A CA 1
ATOM 1499 C C . ASN A 1 194 ? 9.729 1.575 -23.005 1.00 72.44 194 ASN A C 1
ATOM 1501 O O . ASN A 1 194 ? 8.840 1.781 -23.829 1.00 72.44 194 ASN A O 1
ATOM 1505 N N . ARG A 1 195 ? 10.425 2.567 -22.442 1.00 68.69 195 ARG A N 1
ATOM 1506 C CA . ARG A 1 195 ? 10.320 3.991 -22.815 1.00 68.69 195 ARG A CA 1
ATOM 1507 C C . ARG A 1 195 ? 10.991 4.318 -24.158 1.00 68.69 195 ARG A C 1
ATOM 1509 O O . ARG A 1 195 ? 11.069 5.486 -24.554 1.00 68.69 195 ARG A O 1
ATOM 1516 N N . GLU A 1 196 ? 11.506 3.309 -24.856 1.00 57.22 196 GLU A N 1
ATOM 1517 C CA . GLU A 1 196 ? 12.107 3.429 -26.180 1.00 57.22 196 GLU A CA 1
ATOM 1518 C C . GLU A 1 196 ? 11.050 3.267 -27.277 1.00 57.22 196 GLU A C 1
ATOM 1520 O O . GLU A 1 196 ? 10.166 2.420 -27.195 1.00 57.22 196 GLU A O 1
ATOM 1525 N N . SER A 1 197 ? 11.166 4.077 -28.330 1.00 51.88 197 SER A N 1
ATOM 1526 C CA . SER A 1 197 ? 10.308 4.091 -29.524 1.00 51.88 197 SER A CA 1
ATOM 1527 C C . SER A 1 197 ? 8.910 4.707 -29.365 1.00 51.88 197 SER A C 1
ATOM 1529 O O . SER A 1 197 ? 7.869 4.075 -29.503 1.00 51.88 197 SER A O 1
ATOM 1531 N N . LYS A 1 198 ? 8.873 6.029 -29.223 1.00 46.34 198 LYS A N 1
ATOM 1532 C CA . LYS A 1 198 ? 7.936 6.854 -29.997 1.00 46.34 198 LYS A CA 1
ATOM 1533 C C . LYS A 1 198 ? 8.586 8.215 -30.169 1.00 46.34 198 LYS A C 1
ATOM 1535 O O . LYS A 1 198 ? 9.110 8.760 -29.204 1.00 46.34 198 LYS A O 1
ATOM 1540 N N . ASN A 1 199 ? 8.563 8.734 -31.395 1.00 47.25 199 ASN A N 1
ATOM 1541 C CA . ASN A 1 199 ? 8.972 10.093 -31.755 1.00 47.25 199 ASN A CA 1
ATOM 1542 C C . ASN A 1 199 ? 8.050 11.114 -31.065 1.00 47.25 199 ASN A C 1
ATOM 1544 O O . ASN A 1 199 ? 7.248 11.792 -31.706 1.00 47.25 199 ASN A O 1
ATOM 1548 N N . VAL A 1 200 ? 8.090 11.178 -29.737 1.00 52.22 200 VAL A N 1
ATOM 1549 C CA . VAL A 1 200 ? 7.434 12.226 -28.973 1.00 52.22 200 VAL A CA 1
ATOM 1550 C C . VAL A 1 200 ? 8.282 13.462 -29.210 1.00 52.22 200 VAL A C 1
ATOM 1552 O O . VAL A 1 200 ? 9.468 13.470 -28.894 1.00 52.22 200 VAL A O 1
ATOM 1555 N N . LYS A 1 201 ? 7.693 14.488 -29.832 1.00 53.66 201 LYS A N 1
ATOM 1556 C CA . LYS A 1 201 ? 8.336 15.797 -29.979 1.00 53.66 201 LYS A CA 1
ATOM 1557 C C . LYS A 1 201 ? 8.805 16.229 -28.591 1.00 53.66 201 LYS A C 1
ATOM 1559 O O . LYS A 1 201 ? 7.964 16.509 -27.735 1.00 53.66 201 LYS A O 1
ATOM 1564 N N . SER A 1 202 ? 10.118 16.224 -28.369 1.00 54.03 202 SER A N 1
ATOM 1565 C CA . SER A 1 202 ? 10.696 16.652 -27.101 1.00 54.03 202 SER A CA 1
ATOM 1566 C C . SER A 1 202 ? 10.147 18.032 -26.755 1.00 54.03 202 SER A C 1
ATOM 1568 O O . SER A 1 202 ? 10.188 18.947 -27.580 1.00 54.03 202 SER A O 1
ATOM 1570 N N . LYS A 1 203 ? 9.608 18.194 -25.540 1.00 56.75 203 LYS A N 1
ATOM 1571 C CA . LYS A 1 203 ? 9.244 19.524 -25.022 1.00 56.75 203 LYS A CA 1
ATOM 1572 C C . LYS A 1 203 ? 10.483 20.398 -24.818 1.00 56.75 203 LYS A C 1
ATOM 1574 O O . LYS A 1 203 ? 10.351 21.612 -24.675 1.00 56.75 203 LYS A O 1
ATOM 1579 N N . TYR A 1 204 ? 11.667 19.792 -24.795 1.00 54.19 204 TYR A N 1
ATOM 1580 C CA . TYR A 1 204 ? 12.922 20.479 -24.582 1.00 54.19 204 TYR A CA 1
ATOM 1581 C C . TYR A 1 204 ? 13.583 20.773 -25.928 1.00 54.19 204 TYR A C 1
ATOM 1583 O O . TYR A 1 204 ? 13.873 19.885 -26.728 1.00 54.19 204 TYR A O 1
ATOM 1591 N N . LYS A 1 205 ? 13.795 22.061 -26.197 1.00 54.03 205 LYS A N 1
ATOM 1592 C CA . LYS A 1 205 ? 14.506 22.518 -27.389 1.00 54.03 205 LYS A CA 1
ATOM 1593 C C . LYS A 1 205 ? 16.002 22.297 -27.177 1.00 54.03 205 LYS A C 1
ATOM 1595 O O . LYS A 1 205 ? 16.523 22.652 -26.125 1.00 54.03 205 LYS A O 1
ATOM 1600 N N . ASN A 1 206 ? 16.681 21.740 -28.174 1.00 55.94 206 ASN A N 1
ATOM 1601 C CA . ASN A 1 206 ? 18.123 21.513 -28.139 1.00 55.94 206 ASN A CA 1
ATOM 1602 C C . ASN A 1 206 ? 18.866 22.860 -28.056 1.00 55.94 206 ASN A C 1
ATOM 1604 O O . ASN A 1 206 ? 18.857 23.616 -29.024 1.00 55.94 206 ASN A O 1
ATOM 1608 N N . ILE A 1 207 ? 19.444 23.202 -26.894 1.00 58.00 207 ILE A N 1
ATOM 1609 C CA . ILE A 1 207 ? 20.110 24.507 -26.665 1.00 58.00 207 ILE A CA 1
ATOM 1610 C C . ILE A 1 207 ? 21.586 24.469 -27.108 1.00 58.00 207 ILE A C 1
ATOM 1612 O O . ILE A 1 207 ? 22.170 25.511 -27.388 1.00 58.00 207 ILE A O 1
ATOM 1616 N N . TYR A 1 208 ? 22.179 23.276 -27.236 1.00 56.88 208 TYR A N 1
ATOM 1617 C CA . TYR A 1 208 ? 23.591 23.087 -27.603 1.00 56.88 208 TYR A CA 1
ATOM 1618 C C . TYR A 1 208 ? 23.810 22.619 -29.056 1.00 56.88 208 TYR A C 1
ATOM 1620 O O . TYR A 1 208 ? 24.945 22.382 -29.465 1.00 56.88 208 TYR A O 1
ATOM 1628 N N . GLY A 1 209 ? 22.745 22.512 -29.859 1.00 54.53 209 GLY A N 1
ATOM 1629 C CA . GLY A 1 209 ? 22.830 22.154 -31.277 1.00 54.53 209 GLY A CA 1
ATOM 1630 C C . GLY A 1 209 ? 23.148 23.368 -32.149 1.00 54.53 209 GLY A C 1
ATOM 1631 O O . GLY A 1 209 ? 22.283 24.209 -32.379 1.00 54.53 209 GLY A O 1
ATOM 1632 N N . SER A 1 210 ? 24.389 23.455 -32.630 1.00 45.69 210 SER A N 1
ATOM 1633 C CA . SER A 1 210 ? 24.827 24.443 -33.623 1.00 45.69 210 SER A CA 1
ATOM 1634 C C . SER A 1 210 ? 23.990 24.357 -34.910 1.00 45.69 210 SER A C 1
ATOM 1636 O O . SER A 1 210 ? 23.657 23.270 -35.375 1.00 45.69 210 SER A O 1
ATOM 1638 N N . ASN A 1 211 ? 23.675 25.515 -35.497 1.00 50.75 211 ASN A N 1
ATOM 1639 C CA . ASN A 1 211 ? 22.734 25.742 -36.605 1.00 50.75 211 ASN A CA 1
ATOM 1640 C C . ASN A 1 211 ? 23.095 25.122 -37.972 1.00 50.75 211 ASN A C 1
ATOM 1642 O O . ASN A 1 211 ? 22.592 25.598 -38.981 1.00 50.75 211 ASN A O 1
ATOM 1646 N N . ASN A 1 212 ? 23.937 24.097 -38.070 1.00 52.97 212 ASN A N 1
ATOM 1647 C CA . ASN A 1 212 ? 24.274 23.500 -39.363 1.00 52.97 212 ASN A CA 1
ATOM 1648 C C . ASN A 1 212 ? 24.623 22.024 -39.209 1.00 52.97 212 ASN A C 1
ATOM 1650 O O . ASN A 1 212 ? 25.735 21.701 -38.805 1.00 52.97 212 ASN A O 1
ATOM 1654 N N . THR A 1 213 ? 23.684 21.141 -39.547 1.00 44.62 213 THR A N 1
ATOM 1655 C CA . THR A 1 213 ? 23.918 19.864 -40.249 1.00 44.62 213 THR A CA 1
ATOM 1656 C C . THR A 1 213 ? 22.573 19.173 -40.458 1.00 44.62 213 THR A C 1
ATOM 1658 O O . THR A 1 213 ? 21.781 19.015 -39.535 1.00 44.62 213 THR A O 1
ATOM 1661 N N . GLN A 1 214 ? 22.295 18.802 -41.705 1.00 51.66 214 GLN A N 1
ATOM 1662 C CA . GLN A 1 214 ? 21.073 18.131 -42.151 1.00 51.66 214 GLN A CA 1
ATOM 1663 C C . GLN A 1 214 ? 21.057 16.623 -41.826 1.00 51.66 214 GLN A C 1
ATOM 1665 O O . GLN A 1 214 ? 20.364 15.867 -42.500 1.00 51.66 214 GLN A O 1
ATOM 1670 N N . ASP A 1 215 ? 21.771 16.182 -40.786 1.00 45.31 215 ASP A N 1
ATOM 1671 C CA . ASP A 1 215 ? 21.802 14.777 -40.381 1.00 45.31 215 ASP A CA 1
ATOM 1672 C C . ASP A 1 215 ? 20.964 14.563 -39.120 1.00 45.31 215 ASP A C 1
ATOM 1674 O O . ASP A 1 215 ? 21.305 14.921 -37.992 1.00 45.31 215 ASP A O 1
ATOM 1678 N N . ASN A 1 216 ? 19.786 14.008 -39.379 1.00 53.78 216 ASN A N 1
ATOM 1679 C CA . ASN A 1 216 ? 18.742 13.703 -38.422 1.00 53.78 216 ASN A CA 1
ATOM 1680 C C . ASN A 1 216 ? 19.188 12.598 -37.446 1.00 53.78 216 ASN A C 1
ATOM 1682 O O . ASN A 1 216 ? 19.722 11.578 -37.875 1.00 53.78 216 ASN A O 1
ATOM 1686 N N . ASN A 1 217 ? 18.828 12.754 -36.165 1.00 53.44 217 ASN A N 1
ATOM 1687 C CA . ASN A 1 217 ? 18.785 11.719 -35.111 1.00 53.44 217 ASN A CA 1
ATOM 1688 C C . ASN A 1 217 ? 19.950 11.618 -34.109 1.00 53.44 217 ASN A C 1
ATOM 1690 O O . ASN A 1 217 ? 20.064 10.592 -33.441 1.00 53.44 217 ASN A O 1
ATOM 1694 N N . ILE A 1 218 ? 20.752 12.662 -33.883 1.00 55.94 218 ILE A N 1
ATOM 1695 C CA . ILE A 1 218 ? 21.540 12.731 -32.636 1.00 55.94 218 ILE A CA 1
ATOM 1696 C C . ILE A 1 218 ? 20.704 13.475 -31.596 1.00 55.94 218 ILE A C 1
ATOM 1698 O O . ILE A 1 218 ? 20.707 14.702 -31.508 1.00 55.94 218 ILE A O 1
ATOM 1702 N N . MET A 1 219 ? 19.913 12.716 -30.842 1.00 58.41 219 MET A N 1
ATOM 1703 C CA . MET A 1 219 ? 19.253 13.233 -29.652 1.00 58.41 219 MET A CA 1
ATOM 1704 C C . MET A 1 219 ? 20.326 13.598 -28.618 1.00 58.41 219 MET A C 1
ATOM 1706 O O . MET A 1 219 ? 21.185 12.774 -28.314 1.00 58.41 219 MET A O 1
ATOM 1710 N N . ASP A 1 220 ? 20.291 14.821 -28.082 1.00 67.00 220 ASP A N 1
ATOM 1711 C CA . ASP A 1 220 ? 21.178 15.214 -26.982 1.00 67.00 220 ASP A CA 1
ATOM 1712 C C . ASP A 1 220 ? 20.900 14.303 -25.777 1.00 67.00 220 ASP A C 1
ATOM 1714 O O . ASP A 1 220 ? 19.788 14.277 -25.236 1.00 67.00 220 ASP A O 1
ATOM 1718 N N . LEU A 1 221 ? 21.911 13.520 -25.392 1.00 70.44 221 LEU A N 1
ATOM 1719 C CA . LEU A 1 221 ? 21.838 12.512 -24.336 1.00 70.44 221 LEU A CA 1
ATOM 1720 C C . LEU A 1 221 ? 21.320 13.116 -23.022 1.00 70.44 221 LEU A C 1
ATOM 1722 O O . LEU A 1 221 ? 20.538 12.486 -22.315 1.00 70.44 221 LEU A O 1
ATOM 1726 N N . LYS A 1 222 ? 21.658 14.381 -22.746 1.00 73.12 222 LYS A N 1
ATOM 1727 C CA . LYS A 1 222 ? 21.210 15.087 -21.543 1.00 73.12 222 LYS A CA 1
ATOM 1728 C C . LYS A 1 222 ? 19.717 15.421 -21.573 1.00 73.12 222 LYS A C 1
ATOM 1730 O O . LYS A 1 222 ? 19.042 15.346 -20.549 1.00 73.12 222 LYS A O 1
ATOM 1735 N N . LEU A 1 223 ? 19.170 15.765 -22.741 1.00 73.31 223 LEU A N 1
ATOM 1736 C CA . LEU A 1 223 ? 17.723 15.958 -22.896 1.00 73.31 223 LEU A CA 1
ATOM 1737 C C . LEU A 1 223 ? 16.983 14.629 -22.759 1.00 73.31 223 LEU A C 1
ATOM 1739 O O . LEU A 1 223 ? 15.895 14.595 -22.185 1.00 73.31 223 LEU A O 1
ATOM 1743 N N . ARG A 1 224 ? 17.597 13.529 -23.214 1.00 74.44 224 ARG A N 1
ATOM 1744 C CA . ARG A 1 224 ? 17.039 12.184 -23.039 1.00 74.44 224 ARG A CA 1
ATOM 1745 C C . ARG A 1 224 ? 16.953 11.787 -21.574 1.00 74.44 224 ARG A C 1
ATOM 1747 O O . ARG A 1 224 ? 15.916 11.281 -21.158 1.00 74.44 224 ARG A O 1
ATOM 1754 N N . GLU A 1 225 ? 17.993 12.047 -20.790 1.00 76.62 225 GLU A N 1
ATOM 1755 C CA . GLU A 1 225 ? 17.977 11.798 -19.344 1.00 76.62 225 GLU A CA 1
ATOM 1756 C C . GLU A 1 225 ? 16.830 12.550 -18.657 1.00 76.62 225 GLU A C 1
ATOM 1758 O O . GLU A 1 225 ? 16.057 11.954 -17.909 1.00 76.62 225 GLU A O 1
ATOM 1763 N N . VAL A 1 226 ? 16.647 13.838 -18.969 1.00 80.69 226 VAL A N 1
ATOM 1764 C CA . VAL A 1 226 ? 15.549 14.645 -18.410 1.00 80.69 226 VAL A CA 1
ATOM 1765 C C . VAL A 1 226 ? 14.176 14.114 -18.836 1.00 80.69 226 VAL A C 1
ATOM 1767 O O . VAL A 1 226 ? 13.239 14.097 -18.038 1.00 80.69 226 VAL A O 1
ATOM 1770 N N . GLU A 1 227 ? 14.022 13.648 -20.074 1.00 79.75 227 GLU A N 1
ATOM 1771 C CA . GLU A 1 227 ? 12.780 13.013 -20.525 1.00 79.75 227 GLU A CA 1
ATOM 1772 C C . GLU A 1 227 ? 12.466 11.719 -19.774 1.00 79.75 227 GLU A C 1
ATOM 1774 O O . GLU A 1 227 ? 11.311 11.489 -19.422 1.00 79.75 227 GLU A O 1
ATOM 1779 N N . LEU A 1 228 ? 13.476 10.895 -19.489 1.00 79.25 228 LEU A N 1
ATOM 1780 C CA . LEU A 1 228 ? 13.299 9.657 -18.729 1.00 79.25 228 LEU A CA 1
ATOM 1781 C C . LEU A 1 228 ? 12.876 9.918 -17.275 1.00 79.25 228 LEU A C 1
ATOM 1783 O O . LEU A 1 228 ? 12.205 9.077 -16.684 1.00 79.25 228 LEU A O 1
ATOM 1787 N N . LEU A 1 229 ? 13.192 11.093 -16.723 1.00 82.31 229 LEU A N 1
ATOM 1788 C CA . LEU A 1 229 ? 12.720 11.519 -15.401 1.00 82.31 229 LEU A CA 1
ATOM 1789 C C . LEU A 1 229 ? 11.271 12.023 -15.403 1.00 82.31 229 LEU A C 1
ATOM 1791 O O . LEU A 1 229 ? 10.651 12.118 -14.343 1.00 82.31 229 LEU A O 1
ATOM 1795 N N . ASN A 1 230 ? 10.714 12.351 -16.569 1.00 83.19 230 ASN A N 1
ATOM 1796 C CA . ASN A 1 230 ? 9.326 12.774 -16.674 1.00 83.19 230 ASN A CA 1
ATOM 1797 C C . ASN A 1 230 ? 8.398 11.559 -16.789 1.00 83.19 230 ASN A C 1
ATOM 1799 O O . ASN A 1 230 ? 8.742 10.573 -17.443 1.00 83.19 230 ASN A O 1
ATOM 1803 N N . PRO A 1 231 ? 7.198 11.602 -16.195 1.00 81.62 231 PRO A N 1
ATOM 1804 C CA . PRO A 1 231 ? 6.232 10.533 -16.377 1.00 81.62 231 PRO A CA 1
ATOM 1805 C C . PRO A 1 231 ? 5.717 10.525 -17.829 1.00 81.62 231 PRO A C 1
ATOM 1807 O O . PRO A 1 231 ? 5.421 11.579 -18.401 1.00 81.62 231 PRO A O 1
ATOM 1810 N N . LEU A 1 232 ? 5.597 9.344 -18.438 1.00 70.25 232 LEU A N 1
ATOM 1811 C CA . LEU A 1 232 ? 5.140 9.190 -19.823 1.00 70.25 232 LEU A CA 1
ATOM 1812 C C . LEU A 1 232 ? 3.616 9.013 -19.856 1.00 70.25 232 LEU A C 1
ATOM 1814 O O . LEU A 1 232 ? 3.129 8.061 -19.264 1.00 70.25 232 LEU A O 1
ATOM 1818 N N . ASN A 1 233 ? 2.880 9.894 -20.557 1.00 69.50 233 ASN A N 1
ATOM 1819 C CA . ASN A 1 233 ? 1.409 9.846 -20.696 1.00 69.50 233 ASN A CA 1
ATOM 1820 C C . ASN A 1 233 ? 0.712 9.468 -19.381 1.00 69.50 233 ASN A C 1
ATOM 1822 O O . ASN A 1 233 ? 0.216 8.357 -19.277 1.00 69.50 233 ASN A O 1
ATOM 1826 N N . ASN A 1 234 ? 0.754 10.340 -18.368 1.00 75.31 234 ASN A N 1
ATOM 1827 C CA . ASN A 1 234 ? 0.626 9.888 -16.985 1.00 75.31 234 ASN A CA 1
ATOM 1828 C C . ASN A 1 234 ? -0.792 9.914 -16.382 1.00 75.31 234 ASN A C 1
ATOM 1830 O O . ASN A 1 234 ? -1.154 10.920 -15.759 1.00 75.31 234 ASN A O 1
ATOM 1834 N N . PRO A 1 235 ? -1.558 8.810 -16.424 1.00 89.25 235 PRO A N 1
ATOM 1835 C CA . PRO A 1 235 ? -2.845 8.747 -15.747 1.00 89.25 235 PRO A CA 1
ATOM 1836 C C . PRO A 1 235 ? -2.698 8.761 -14.215 1.00 89.25 235 PRO A C 1
ATOM 1838 O O . PRO A 1 235 ? -3.651 9.104 -13.517 1.00 89.25 235 PRO A O 1
ATOM 1841 N N . TYR A 1 236 ? -1.508 8.472 -13.662 1.00 93.44 236 TYR A N 1
ATOM 1842 C CA . TYR A 1 236 ? -1.271 8.609 -12.222 1.00 93.44 236 TYR A CA 1
ATOM 1843 C C . TYR A 1 236 ? -1.347 10.062 -11.759 1.00 93.44 236 TYR A C 1
ATOM 1845 O O . TYR A 1 236 ? -1.769 10.305 -10.635 1.00 93.44 236 TYR A O 1
ATOM 1853 N N . THR A 1 237 ? -0.987 11.034 -12.605 1.00 93.12 237 THR A N 1
ATOM 1854 C CA . THR A 1 237 ? -1.140 12.460 -12.273 1.00 93.12 237 THR A CA 1
ATOM 1855 C C . THR A 1 237 ? -2.618 12.834 -12.136 1.00 93.12 237 THR A C 1
ATOM 1857 O O . THR A 1 237 ? -2.987 13.532 -11.194 1.00 93.12 237 THR A O 1
ATOM 1860 N N . GLU A 1 238 ? -3.463 12.365 -13.056 1.00 93.06 238 GLU A N 1
ATOM 1861 C CA . GLU A 1 238 ? -4.908 12.624 -13.031 1.00 93.06 238 GLU A CA 1
ATOM 1862 C C . GLU A 1 238 ? -5.562 11.949 -11.823 1.00 93.06 238 GLU A C 1
ATOM 1864 O O . GLU A 1 238 ? -6.306 12.591 -11.080 1.00 93.06 238 GLU A O 1
ATOM 1869 N N . LEU A 1 239 ? -5.211 10.685 -11.562 1.00 94.62 239 LEU A N 1
ATOM 1870 C CA . LEU A 1 239 ? -5.671 9.982 -10.370 1.00 94.62 239 LEU A CA 1
ATOM 1871 C C . LEU A 1 239 ? -5.226 10.702 -9.089 1.00 94.62 239 LEU A C 1
ATOM 1873 O O . LEU A 1 239 ? -6.036 10.887 -8.187 1.00 94.62 239 LEU A O 1
ATOM 1877 N N . ALA A 1 240 ? -3.975 11.165 -9.012 1.00 94.56 240 ALA A N 1
ATOM 1878 C CA . ALA A 1 240 ? -3.465 11.884 -7.845 1.00 94.56 240 ALA A CA 1
ATOM 1879 C C . ALA A 1 240 ? -4.296 13.138 -7.526 1.00 94.56 240 ALA A C 1
ATOM 1881 O O . ALA A 1 240 ? -4.630 13.405 -6.369 1.00 94.56 240 ALA A O 1
ATOM 1882 N N . GLN A 1 241 ? -4.674 13.899 -8.557 1.00 93.38 241 GLN A N 1
ATOM 1883 C CA . GLN A 1 241 ? -5.537 15.071 -8.406 1.00 93.38 241 GLN A CA 1
ATOM 1884 C C . GLN A 1 241 ? -6.936 14.694 -7.908 1.00 93.38 241 GLN A C 1
ATOM 1886 O O . GLN A 1 241 ? -7.504 15.420 -7.093 1.00 93.38 241 GLN A O 1
ATOM 1891 N N . GLN A 1 242 ? -7.482 13.561 -8.361 1.00 93.88 242 GLN A N 1
ATOM 1892 C CA . GLN A 1 242 ? -8.777 13.058 -7.899 1.00 93.88 242 GLN A CA 1
ATOM 1893 C C . GLN A 1 242 ? -8.721 12.617 -6.431 1.00 93.88 242 GLN A C 1
ATOM 1895 O O . GLN A 1 242 ? -9.554 13.051 -5.639 1.00 93.88 242 GLN A O 1
ATOM 1900 N N . ILE A 1 243 ? -7.730 11.810 -6.034 1.00 94.94 243 ILE A N 1
ATOM 1901 C CA . ILE A 1 243 ? -7.637 11.300 -4.654 1.00 94.94 243 ILE A CA 1
ATOM 1902 C C . ILE A 1 243 ? -7.334 12.402 -3.632 1.00 94.94 243 ILE A C 1
ATOM 1904 O O . ILE A 1 243 ? -7.795 12.326 -2.493 1.00 94.94 243 ILE A O 1
ATOM 1908 N N . THR A 1 244 ? -6.644 13.470 -4.050 1.00 92.81 244 THR A N 1
ATOM 1909 C CA . THR A 1 244 ? -6.375 14.639 -3.197 1.00 92.81 244 THR A CA 1
ATOM 1910 C C . THR A 1 244 ? -7.676 15.311 -2.745 1.00 92.81 244 THR A C 1
ATOM 1912 O O . THR A 1 244 ? -7.770 15.777 -1.611 1.00 92.81 244 THR A O 1
ATOM 1915 N N . GLN A 1 245 ? -8.719 15.309 -3.586 1.00 92.31 245 GLN A N 1
ATOM 1916 C CA . GLN A 1 245 ? -10.035 15.861 -3.231 1.00 92.31 245 GLN A CA 1
ATOM 1917 C C . GLN A 1 245 ? -10.726 15.060 -2.120 1.00 92.31 245 GLN A C 1
ATOM 1919 O O . GLN A 1 245 ? -11.555 15.606 -1.396 1.00 92.31 245 GLN A O 1
ATOM 1924 N N . PHE A 1 246 ? -10.368 13.783 -1.970 1.00 93.00 246 PHE A N 1
ATOM 1925 C CA . PHE A 1 246 ? -10.867 12.899 -0.917 1.00 93.00 246 PHE A CA 1
ATOM 1926 C C . PHE A 1 246 ? -9.934 12.832 0.296 1.00 93.00 246 PHE A C 1
ATOM 1928 O O . PHE A 1 246 ? -10.141 11.986 1.159 1.00 93.00 246 PHE A O 1
ATOM 1935 N N . GLN A 1 247 ? -8.924 13.711 0.372 1.00 92.75 247 GLN A N 1
ATOM 1936 C CA . GLN A 1 247 ? -7.988 13.798 1.502 1.00 92.75 247 GLN A CA 1
ATOM 1937 C C . GLN A 1 247 ? -7.225 12.483 1.727 1.00 92.75 247 GLN A C 1
ATOM 1939 O O . GLN A 1 247 ? -6.969 12.068 2.860 1.00 92.75 247 GLN A O 1
ATOM 1944 N N . ILE A 1 248 ? -6.891 11.812 0.625 1.00 95.06 248 ILE A N 1
ATOM 1945 C CA . ILE A 1 248 ? -6.121 10.574 0.635 1.00 95.06 248 ILE A CA 1
ATOM 1946 C C . ILE A 1 248 ? -4.647 10.911 0.414 1.00 95.06 248 ILE A C 1
ATOM 1948 O O . ILE A 1 248 ? -4.306 11.595 -0.551 1.00 95.06 248 ILE A O 1
ATOM 1952 N N . ALA A 1 249 ? -3.800 10.409 1.310 1.00 94.88 249 ALA A N 1
ATOM 1953 C CA . ALA A 1 249 ? -2.353 10.327 1.150 1.00 94.88 249 ALA A CA 1
ATOM 1954 C C . ALA A 1 249 ? -1.949 8.888 0.757 1.00 94.88 249 ALA A C 1
ATOM 1956 O O . ALA A 1 249 ? -2.684 7.940 1.007 1.00 94.88 249 ALA A O 1
ATOM 1957 N N . VAL A 1 250 ? -0.780 8.708 0.155 1.00 96.75 250 VAL A N 1
ATOM 1958 C CA . VAL A 1 250 ? -0.286 7.461 -0.454 1.00 96.75 250 VAL A CA 1
ATOM 1959 C C . VAL A 1 250 ? 1.213 7.447 -0.225 1.00 96.75 250 VAL A C 1
ATOM 1961 O O . VAL A 1 250 ? 1.935 8.221 -0.853 1.00 96.75 250 VAL A O 1
ATOM 1964 N N . ASP A 1 251 ? 1.671 6.565 0.646 1.00 97.44 251 ASP A N 1
ATOM 1965 C CA . ASP A 1 251 ? 3.091 6.284 0.816 1.00 97.44 251 ASP A CA 1
ATOM 1966 C C . ASP A 1 251 ? 3.429 5.026 0.006 1.00 97.44 251 ASP A C 1
ATOM 1968 O O . ASP A 1 251 ? 2.682 4.046 0.032 1.00 97.44 251 ASP A O 1
ATOM 1972 N N . LEU A 1 252 ? 4.526 5.061 -0.754 1.00 97.81 252 LEU A N 1
ATOM 1973 C CA . LEU A 1 252 ? 4.938 3.976 -1.649 1.00 97.81 252 LEU A CA 1
ATOM 1974 C C . LEU A 1 252 ? 6.233 3.337 -1.156 1.00 97.81 252 LEU A C 1
ATOM 1976 O O . LEU A 1 252 ? 7.279 3.982 -1.138 1.00 97.81 252 LEU A O 1
ATOM 1980 N N . PHE A 1 253 ? 6.168 2.047 -0.851 1.00 97.81 253 PHE A N 1
ATOM 1981 C CA . PHE A 1 253 ? 7.308 1.177 -0.591 1.00 97.81 253 PHE A CA 1
ATOM 1982 C C . PHE A 1 253 ? 7.602 0.351 -1.849 1.00 97.81 253 PHE A C 1
ATOM 1984 O O . PHE A 1 253 ? 6.992 -0.688 -2.108 1.00 97.81 253 PHE A O 1
ATOM 1991 N N . ALA A 1 254 ? 8.535 0.845 -2.657 1.00 96.06 254 ALA A N 1
ATOM 1992 C CA . ALA A 1 254 ? 8.958 0.255 -3.917 1.00 96.06 254 ALA A CA 1
ATOM 1993 C C . ALA A 1 254 ? 10.123 -0.722 -3.700 1.00 96.06 254 ALA A C 1
ATOM 1995 O O . ALA A 1 254 ? 11.255 -0.304 -3.451 1.00 96.06 254 ALA A O 1
ATOM 1996 N N . CYS A 1 255 ? 9.845 -2.017 -3.836 1.00 95.56 255 CYS A N 1
ATOM 1997 C CA . CYS A 1 255 ? 10.759 -3.120 -3.532 1.00 95.56 255 CYS A CA 1
ATOM 1998 C C . CYS A 1 255 ? 10.948 -4.058 -4.745 1.00 95.56 255 CYS A C 1
ATOM 2000 O O . CYS A 1 255 ? 10.596 -5.236 -4.654 1.00 95.56 255 CYS A O 1
ATOM 2002 N N . PRO A 1 256 ? 11.446 -3.580 -5.905 1.00 93.00 256 PRO A N 1
ATOM 2003 C CA . PRO A 1 256 ? 11.657 -4.451 -7.057 1.00 93.00 256 PRO A CA 1
ATOM 2004 C C . PRO A 1 256 ? 12.685 -5.538 -6.764 1.00 93.00 256 PRO A C 1
ATOM 2006 O O . PRO A 1 256 ? 13.796 -5.240 -6.331 1.00 93.00 256 PRO A O 1
ATOM 2009 N N . THR A 1 257 ? 12.345 -6.788 -7.064 1.00 86.75 257 THR A N 1
ATOM 2010 C CA . THR A 1 257 ? 13.276 -7.925 -6.948 1.00 86.75 257 THR A CA 1
ATOM 2011 C C . THR A 1 257 ? 14.178 -8.068 -8.172 1.00 86.75 257 THR A C 1
ATOM 2013 O O . THR A 1 257 ? 15.290 -8.585 -8.080 1.00 86.75 257 THR A O 1
ATOM 2016 N N . GLN A 1 258 ? 13.716 -7.597 -9.330 1.00 78.44 258 GLN A N 1
ATOM 2017 C CA . GLN A 1 258 ? 14.429 -7.679 -10.600 1.00 78.44 258 GLN A CA 1
ATOM 2018 C C . GLN A 1 258 ? 15.240 -6.405 -10.867 1.00 78.44 258 GLN A C 1
ATOM 2020 O O . GLN A 1 258 ? 14.946 -5.330 -10.348 1.00 78.44 258 GLN A O 1
ATOM 2025 N N . LEU A 1 259 ? 16.268 -6.525 -11.714 1.00 67.25 259 LEU A N 1
ATOM 2026 C CA . LEU A 1 259 ? 17.090 -5.387 -12.147 1.00 67.25 259 LEU A CA 1
ATOM 2027 C C . LEU A 1 259 ? 16.282 -4.380 -12.988 1.00 67.25 259 LEU A C 1
ATOM 2029 O O . LEU A 1 259 ? 16.574 -3.186 -12.996 1.00 67.25 259 LEU A O 1
ATOM 2033 N N . ILE A 1 260 ? 15.254 -4.867 -13.686 1.00 66.31 260 ILE A N 1
ATOM 2034 C CA . ILE A 1 260 ? 14.301 -4.044 -14.426 1.00 66.31 260 ILE A CA 1
ATOM 2035 C C . ILE A 1 260 ? 13.442 -3.300 -13.392 1.00 66.31 260 ILE A C 1
ATOM 2037 O O . ILE A 1 260 ? 12.615 -3.899 -12.708 1.00 66.31 260 ILE A O 1
ATOM 2041 N N . GLY A 1 261 ? 13.694 -1.999 -13.232 1.00 71.81 261 GLY A N 1
ATOM 2042 C CA . GLY A 1 261 ? 13.015 -1.161 -12.242 1.00 71.81 261 GLY A CA 1
ATOM 2043 C C . GLY A 1 261 ? 11.521 -0.957 -12.529 1.00 71.81 261 GLY A C 1
ATOM 2044 O O . GLY A 1 261 ? 11.047 -1.161 -13.642 1.00 71.81 261 GLY A O 1
ATOM 2045 N N . LEU A 1 262 ? 10.779 -0.477 -11.526 1.00 83.25 262 LEU A N 1
ATOM 2046 C CA . LEU A 1 262 ? 9.315 -0.278 -11.562 1.00 83.25 262 LEU A CA 1
ATOM 2047 C C . LEU A 1 262 ? 8.829 0.885 -12.449 1.00 83.25 262 LEU A C 1
ATOM 2049 O O . LEU A 1 262 ? 7.661 1.255 -12.379 1.00 83.25 262 LEU A O 1
ATOM 2053 N N . ASP A 1 263 ? 9.727 1.508 -13.217 1.00 87.06 263 ASP A N 1
ATOM 2054 C CA . ASP A 1 263 ? 9.523 2.823 -13.831 1.00 87.06 263 ASP A CA 1
ATOM 2055 C C . ASP A 1 263 ? 8.865 3.828 -12.860 1.00 87.06 263 ASP A C 1
ATOM 2057 O O . ASP A 1 263 ? 7.767 4.359 -13.063 1.00 87.06 263 ASP A O 1
ATOM 2061 N N . LEU A 1 264 ? 9.572 4.092 -11.757 1.00 89.50 264 LEU A N 1
ATOM 2062 C CA . LEU A 1 264 ? 9.088 4.978 -10.700 1.00 89.50 264 LEU A CA 1
ATOM 2063 C C . LEU A 1 264 ? 8.772 6.383 -11.204 1.00 89.50 264 LEU A C 1
ATOM 2065 O O . LEU A 1 264 ? 7.913 7.031 -10.623 1.00 89.50 264 LEU A O 1
ATOM 2069 N N . ALA A 1 265 ? 9.398 6.849 -12.286 1.00 89.00 265 ALA A N 1
ATOM 2070 C CA . ALA A 1 265 ? 9.076 8.148 -12.860 1.00 89.00 265 ALA A CA 1
ATOM 2071 C C . ALA A 1 265 ? 7.597 8.238 -13.278 1.00 89.00 265 ALA A C 1
ATOM 2073 O O . ALA A 1 265 ? 7.010 9.305 -13.128 1.00 89.00 265 ALA A O 1
ATOM 2074 N N . THR A 1 266 ? 6.976 7.139 -13.728 1.00 89.38 266 THR A N 1
ATOM 2075 C CA . THR A 1 266 ? 5.544 7.093 -14.079 1.00 89.38 266 THR A CA 1
ATOM 2076 C C . THR A 1 266 ? 4.639 7.060 -12.843 1.00 89.38 266 THR A C 1
ATOM 2078 O O . THR A 1 266 ? 3.658 7.800 -12.789 1.00 89.38 266 THR A O 1
ATOM 2081 N N . VAL A 1 267 ? 4.980 6.263 -11.824 1.00 91.25 267 VAL A N 1
ATOM 2082 C CA . VAL A 1 267 ? 4.141 6.077 -10.619 1.00 91.25 267 VAL A CA 1
ATOM 2083 C C . VAL A 1 267 ? 4.302 7.222 -9.608 1.00 91.25 267 VAL A C 1
ATOM 2085 O O . VAL A 1 267 ? 3.346 7.611 -8.941 1.00 91.25 267 VAL A O 1
ATOM 2088 N N . TYR A 1 268 ? 5.495 7.810 -9.501 1.00 92.31 268 TYR A N 1
ATOM 2089 C CA . TYR A 1 268 ? 5.868 8.792 -8.475 1.00 92.31 268 TYR A CA 1
ATOM 2090 C C . TYR A 1 268 ? 4.946 10.019 -8.362 1.00 92.31 268 TYR A C 1
ATOM 2092 O O . TYR A 1 268 ? 4.711 10.471 -7.238 1.00 92.31 268 TYR A O 1
ATOM 2100 N N . PRO A 1 269 ? 4.367 10.568 -9.448 1.00 93.69 269 PRO A N 1
ATOM 2101 C CA . PRO A 1 269 ? 3.406 11.664 -9.340 1.00 93.69 269 PRO A CA 1
ATOM 2102 C C . PRO A 1 269 ? 2.195 11.351 -8.454 1.00 93.69 269 PRO A C 1
ATOM 2104 O O . PRO A 1 269 ? 1.698 12.274 -7.808 1.00 93.69 269 PRO A O 1
ATOM 2107 N N . LEU A 1 270 ? 1.792 10.074 -8.345 1.00 94.50 270 LEU A N 1
ATOM 2108 C CA . LEU A 1 270 ? 0.774 9.626 -7.389 1.00 94.50 270 LEU A CA 1
ATOM 2109 C C . LEU A 1 270 ? 1.156 9.984 -5.956 1.00 94.50 270 LEU A C 1
ATOM 2111 O O . LEU A 1 270 ? 0.342 10.520 -5.223 1.00 94.50 270 LEU A O 1
ATOM 2115 N N . VAL A 1 271 ? 2.405 9.722 -5.578 1.00 95.25 271 VAL A N 1
ATOM 2116 C CA . VAL A 1 271 ? 2.924 9.945 -4.224 1.00 95.25 271 VAL A CA 1
ATOM 2117 C C . VAL A 1 271 ? 3.154 11.437 -3.977 1.00 95.25 271 VAL A C 1
ATOM 2119 O O . VAL A 1 271 ? 2.743 11.974 -2.948 1.00 95.25 271 VAL A O 1
ATOM 2122 N N . LYS A 1 272 ? 3.764 12.123 -4.952 1.00 94.12 272 LYS A N 1
ATOM 2123 C CA . LYS A 1 272 ? 4.229 13.511 -4.831 1.00 94.12 272 LYS A CA 1
ATOM 2124 C C . LYS A 1 272 ? 3.103 14.529 -4.634 1.00 94.12 272 LYS A C 1
ATOM 2126 O O . LYS A 1 272 ? 3.248 15.434 -3.820 1.00 94.12 272 LYS A O 1
ATOM 2131 N N . ILE A 1 273 ? 2.021 14.438 -5.409 1.00 92.50 273 ILE A N 1
ATOM 2132 C CA . ILE A 1 273 ? 0.994 15.502 -5.486 1.00 92.50 273 ILE A CA 1
ATOM 2133 C C . ILE A 1 273 ? 0.224 15.664 -4.168 1.00 92.50 273 ILE A C 1
ATOM 2135 O O . ILE A 1 273 ? -0.097 16.772 -3.755 1.00 92.50 273 ILE A O 1
ATOM 2139 N N . GLN A 1 274 ? -0.010 14.552 -3.498 1.00 89.56 274 GLN A N 1
ATOM 2140 C CA . GLN A 1 274 ? -0.701 14.405 -2.214 1.00 89.56 274 GLN A CA 1
ATOM 2141 C C . GLN A 1 274 ? 0.230 14.457 -0.989 1.00 89.56 274 GLN A C 1
ATOM 2143 O O . GLN A 1 274 ? -0.220 14.240 0.132 1.00 89.56 274 GLN A O 1
ATOM 2148 N N . GLY A 1 275 ? 1.522 14.755 -1.178 1.00 89.62 275 GLY A N 1
ATOM 2149 C CA . GLY A 1 275 ? 2.471 14.929 -0.071 1.00 89.62 275 GLY A CA 1
ATOM 2150 C C . GLY A 1 275 ? 2.861 13.637 0.653 1.00 89.62 275 GLY A C 1
ATOM 2151 O O . GLY A 1 275 ? 3.242 13.692 1.820 1.00 89.62 275 GLY A O 1
ATOM 2152 N N . GLY A 1 276 ? 2.759 12.491 -0.022 1.00 92.38 276 GLY A N 1
ATOM 2153 C CA . GLY A 1 276 ? 3.240 11.209 0.491 1.00 92.38 276 GLY A CA 1
ATOM 2154 C C . GLY A 1 276 ? 4.752 11.027 0.331 1.00 92.38 276 GLY A C 1
ATOM 2155 O O . GLY A 1 276 ? 5.452 11.858 -0.257 1.00 92.38 276 GLY A O 1
ATOM 2156 N N . SER A 1 277 ? 5.251 9.899 0.827 1.00 95.19 277 SER A N 1
ATOM 2157 C CA . SER A 1 277 ? 6.667 9.521 0.827 1.00 95.19 277 SER A CA 1
ATOM 2158 C C . SER A 1 277 ? 6.943 8.311 -0.070 1.00 95.19 277 SER A C 1
ATOM 2160 O O . SER A 1 277 ? 6.155 7.370 -0.137 1.00 95.19 277 SER A O 1
ATOM 2162 N N . LEU A 1 278 ? 8.083 8.336 -0.768 1.00 96.25 278 LEU A N 1
ATOM 2163 C CA . LEU A 1 278 ? 8.586 7.225 -1.580 1.00 96.25 278 LEU A CA 1
ATOM 2164 C C . LEU A 1 278 ? 9.794 6.594 -0.885 1.00 96.25 278 LEU A C 1
ATOM 2166 O O . LEU A 1 278 ? 10.823 7.249 -0.716 1.00 96.25 278 LEU A O 1
ATOM 2170 N N . TYR A 1 279 ? 9.687 5.309 -0.574 1.00 96.94 279 TYR A N 1
ATOM 2171 C CA . TYR A 1 279 ? 10.766 4.470 -0.072 1.00 96.94 279 TYR A CA 1
ATOM 2172 C C . TYR A 1 279 ? 11.175 3.500 -1.174 1.00 96.94 279 TYR A C 1
ATOM 2174 O O . TYR A 1 279 ? 10.348 2.742 -1.677 1.00 96.94 279 TYR A O 1
ATOM 2182 N N . TYR A 1 280 ? 12.441 3.548 -1.587 1.00 95.44 280 TYR A N 1
ATOM 2183 C CA . TYR A 1 280 ? 12.948 2.741 -2.694 1.00 95.44 280 TYR A CA 1
ATOM 2184 C C . TYR A 1 280 ? 14.058 1.793 -2.240 1.00 95.44 280 TYR A C 1
ATOM 2186 O O . TYR A 1 280 ? 15.075 2.225 -1.687 1.00 95.44 280 TYR A O 1
ATOM 2194 N N . TYR A 1 281 ? 13.864 0.507 -2.526 1.00 95.12 281 TYR A N 1
ATOM 2195 C CA . TYR A 1 281 ? 14.781 -0.580 -2.199 1.00 95.12 281 TYR A CA 1
ATOM 2196 C C . TYR A 1 281 ? 15.170 -1.310 -3.493 1.00 95.12 281 TYR A C 1
ATOM 2198 O O . TYR A 1 281 ? 14.467 -2.229 -3.919 1.00 95.12 281 TYR A O 1
ATOM 2206 N N . PRO A 1 282 ? 16.243 -0.874 -4.176 1.00 92.38 282 PRO A N 1
ATOM 2207 C CA . PRO A 1 282 ? 16.664 -1.480 -5.435 1.00 92.38 282 PRO A CA 1
ATOM 2208 C C . PRO A 1 282 ? 17.104 -2.931 -5.222 1.00 92.38 282 PRO A C 1
ATOM 2210 O O . PRO A 1 282 ? 17.815 -3.209 -4.260 1.00 92.38 282 PRO A O 1
ATOM 2213 N N . GLN A 1 283 ? 16.720 -3.830 -6.137 1.00 91.56 283 GLN A N 1
ATOM 2214 C CA . GLN A 1 283 ? 17.051 -5.264 -6.072 1.00 91.56 283 GLN A CA 1
ATOM 2215 C C . GLN A 1 283 ? 16.795 -5.845 -4.677 1.00 91.56 283 GLN A C 1
ATOM 2217 O O . GLN A 1 283 ? 17.698 -6.352 -4.010 1.00 91.56 283 GLN A O 1
ATOM 2222 N N . PHE A 1 284 ? 15.557 -5.692 -4.214 1.00 93.81 284 PHE A N 1
ATOM 2223 C CA . PHE A 1 284 ? 15.176 -5.975 -2.846 1.00 93.81 284 PHE A CA 1
ATOM 2224 C C . PHE A 1 284 ? 15.593 -7.391 -2.423 1.00 93.81 284 PHE A C 1
ATOM 2226 O O . PHE A 1 284 ? 15.174 -8.396 -2.997 1.00 93.81 284 PHE A O 1
ATOM 2233 N N . ASN A 1 285 ? 16.419 -7.435 -1.381 1.00 91.62 285 ASN A N 1
ATOM 2234 C CA . ASN A 1 285 ? 16.889 -8.637 -0.716 1.00 91.62 285 ASN A CA 1
ATOM 2235 C C . ASN A 1 285 ? 16.685 -8.472 0.792 1.00 91.62 285 ASN A C 1
ATOM 2237 O O . ASN A 1 285 ? 17.177 -7.513 1.398 1.00 91.62 285 ASN A O 1
ATOM 2241 N N . ILE A 1 286 ? 16.002 -9.441 1.401 1.00 92.88 286 ILE A N 1
ATOM 2242 C CA . ILE A 1 286 ? 15.720 -9.471 2.835 1.00 92.88 286 ILE A CA 1
ATOM 2243 C C . ILE A 1 286 ? 16.984 -9.355 3.693 1.00 92.88 286 ILE A C 1
ATOM 2245 O O . ILE A 1 286 ? 16.978 -8.641 4.689 1.00 92.88 286 ILE A O 1
ATOM 2249 N N . GLN A 1 287 ? 18.096 -9.974 3.294 1.00 92.38 287 GLN A N 1
ATOM 2250 C CA . GLN A 1 287 ? 19.336 -9.943 4.078 1.00 92.38 287 GLN A CA 1
ATOM 2251 C C . GLN A 1 287 ? 19.903 -8.527 4.223 1.00 92.38 287 GLN A C 1
ATOM 2253 O O . GLN A 1 287 ? 20.538 -8.218 5.226 1.00 92.38 287 GLN A O 1
ATOM 2258 N N . GLN A 1 288 ? 19.664 -7.668 3.231 1.00 93.31 288 GLN A N 1
ATOM 2259 C CA . GLN A 1 288 ? 20.179 -6.304 3.203 1.00 93.31 288 GLN A CA 1
ATOM 2260 C C . GLN A 1 288 ? 19.171 -5.289 3.750 1.00 93.31 288 GLN A C 1
ATOM 2262 O O . GLN A 1 288 ? 19.557 -4.346 4.438 1.00 93.31 288 GLN A O 1
ATOM 2267 N N . TYR A 1 289 ? 17.887 -5.450 3.420 1.00 94.69 289 TYR A N 1
ATOM 2268 C CA . TYR A 1 289 ? 16.878 -4.413 3.643 1.00 94.69 289 TYR A CA 1
ATOM 2269 C C . TYR A 1 289 ? 15.896 -4.698 4.780 1.00 94.69 289 TYR A C 1
ATOM 2271 O O . TYR A 1 289 ? 15.087 -3.821 5.065 1.00 94.69 289 TYR A O 1
ATOM 2279 N N . ASN A 1 290 ? 15.965 -5.852 5.458 1.00 94.44 290 ASN A N 1
ATOM 2280 C CA . ASN A 1 290 ? 15.029 -6.209 6.534 1.00 94.44 290 ASN A CA 1
ATOM 2281 C C . ASN A 1 290 ? 14.906 -5.117 7.609 1.00 94.44 290 ASN A C 1
ATOM 2283 O O . ASN A 1 290 ? 13.824 -4.563 7.798 1.00 94.44 290 ASN A O 1
ATOM 2287 N N . ASP A 1 291 ? 16.011 -4.758 8.270 1.00 94.94 291 ASP A N 1
ATOM 2288 C CA . ASP A 1 291 ? 15.960 -3.746 9.330 1.00 94.94 291 ASP A CA 1
ATOM 2289 C C . ASP A 1 291 ? 15.588 -2.369 8.774 1.00 94.94 291 ASP A C 1
ATOM 2291 O O . ASP A 1 291 ? 14.746 -1.689 9.351 1.00 94.94 291 ASP A O 1
ATOM 2295 N N . LYS A 1 292 ? 16.135 -1.978 7.615 1.00 96.38 292 LYS A N 1
ATOM 2296 C CA . LYS A 1 292 ? 15.827 -0.678 7.006 1.00 96.38 292 LYS A CA 1
ATOM 2297 C C . LYS A 1 292 ? 14.331 -0.529 6.712 1.00 96.38 292 LYS A C 1
ATOM 2299 O O . LYS A 1 292 ? 13.735 0.462 7.119 1.00 96.38 292 LYS A O 1
ATOM 2304 N N . LEU A 1 293 ? 13.732 -1.506 6.028 1.00 96.81 293 LEU A N 1
ATOM 2305 C CA . LEU A 1 293 ? 12.315 -1.476 5.669 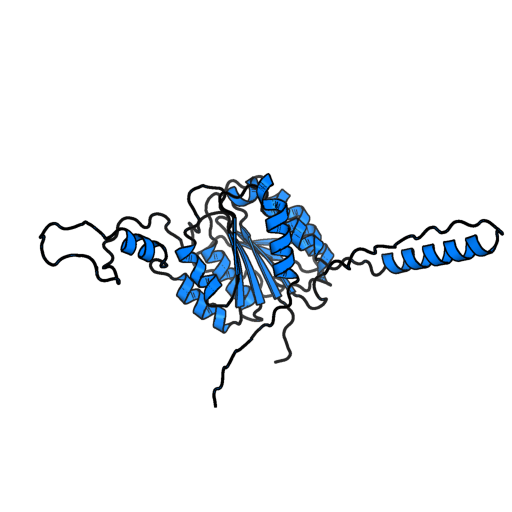1.00 96.81 293 LEU A CA 1
ATOM 2306 C C . LEU A 1 293 ? 11.436 -1.493 6.917 1.00 96.81 293 LEU A C 1
ATOM 2308 O O . LEU A 1 293 ? 10.474 -0.733 6.996 1.00 96.81 293 LEU A O 1
ATOM 2312 N N . ARG A 1 294 ? 11.786 -2.322 7.908 1.00 96.31 294 ARG A N 1
ATOM 2313 C CA . ARG A 1 294 ? 11.068 -2.383 9.182 1.00 96.31 294 ARG A CA 1
ATOM 2314 C C . ARG A 1 294 ? 11.061 -1.034 9.894 1.00 96.31 294 ARG A C 1
ATOM 2316 O O . ARG A 1 294 ? 9.997 -0.587 10.308 1.00 96.31 294 ARG A O 1
ATOM 2323 N N . GLU A 1 295 ? 12.222 -0.402 10.054 1.00 95.38 295 GLU A N 1
ATOM 2324 C CA . GLU A 1 295 ? 12.325 0.876 10.764 1.00 95.38 295 GLU A CA 1
ATOM 2325 C C . GLU A 1 295 ? 11.665 2.021 9.984 1.00 95.38 295 GLU A C 1
ATOM 2327 O O . GLU A 1 295 ? 10.989 2.851 10.585 1.00 95.38 295 GLU A O 1
ATOM 2332 N N . GLU A 1 296 ? 11.787 2.054 8.652 1.00 96.75 296 GLU A N 1
ATOM 2333 C CA . GLU A 1 296 ? 11.112 3.062 7.823 1.00 96.75 296 GLU A CA 1
ATOM 2334 C C . GLU A 1 296 ? 9.586 2.901 7.866 1.00 96.75 296 GLU A C 1
ATOM 2336 O O . GLU A 1 296 ? 8.881 3.890 8.048 1.00 96.75 296 GLU A O 1
ATOM 2341 N N . LEU A 1 297 ? 9.063 1.671 7.810 1.00 96.69 297 LEU A N 1
ATOM 2342 C CA . LEU A 1 297 ? 7.629 1.412 7.958 1.00 96.69 297 LEU A CA 1
ATOM 2343 C C . LEU A 1 297 ? 7.128 1.752 9.371 1.00 96.69 297 LEU A C 1
ATOM 2345 O O . LEU A 1 297 ? 6.070 2.366 9.523 1.00 96.69 297 LEU A O 1
ATOM 2349 N N . LEU A 1 298 ? 7.896 1.406 10.409 1.00 94.75 298 LEU A N 1
ATOM 2350 C CA . LEU A 1 298 ? 7.591 1.787 11.789 1.00 94.75 298 LEU A CA 1
ATOM 2351 C C . LEU A 1 298 ? 7.544 3.313 11.932 1.00 94.75 298 LEU A C 1
ATOM 2353 O O . LEU A 1 298 ? 6.618 3.853 12.538 1.00 94.75 298 LEU A O 1
ATOM 2357 N N . TYR A 1 299 ? 8.507 4.014 11.338 1.00 93.75 299 TYR A N 1
ATOM 2358 C CA . TYR A 1 299 ? 8.550 5.469 11.308 1.00 93.75 299 TYR A CA 1
ATOM 2359 C C . TYR A 1 299 ? 7.316 6.045 10.598 1.00 93.75 299 TYR A C 1
ATOM 2361 O O . TYR A 1 299 ? 6.613 6.869 11.176 1.00 93.75 299 TYR A O 1
ATOM 2369 N N . THR A 1 300 ? 6.961 5.566 9.405 1.00 94.12 300 THR A N 1
ATOM 2370 C CA . THR A 1 300 ? 5.770 6.027 8.665 1.00 94.12 300 THR A CA 1
ATOM 2371 C C . THR A 1 300 ? 4.463 5.861 9.446 1.00 94.12 300 THR A C 1
ATOM 2373 O O . THR A 1 300 ? 3.568 6.699 9.329 1.00 94.12 300 THR A O 1
ATOM 2376 N N . LEU A 1 301 ? 4.342 4.794 10.241 1.00 92.81 301 LEU A N 1
ATOM 2377 C CA . LEU A 1 301 ? 3.127 4.477 11.001 1.00 92.81 301 LEU A CA 1
ATOM 2378 C C . LEU A 1 301 ? 3.053 5.169 12.369 1.00 92.81 301 LEU A C 1
ATOM 2380 O O . LEU A 1 301 ? 1.961 5.341 12.908 1.00 92.81 301 LEU A O 1
ATOM 2384 N N . THR A 1 302 ? 4.196 5.561 12.939 1.00 90.88 302 THR A N 1
ATOM 2385 C CA . THR A 1 302 ? 4.287 6.152 14.290 1.00 90.88 302 THR A CA 1
ATOM 2386 C C . THR A 1 302 ? 4.657 7.635 14.303 1.00 90.88 302 THR A C 1
ATOM 2388 O O . THR A 1 302 ? 4.731 8.255 15.374 1.00 90.88 302 THR A O 1
ATOM 2391 N N . THR A 1 303 ? 4.913 8.210 13.128 1.00 88.94 303 THR A N 1
ATOM 2392 C CA . THR A 1 303 ? 5.135 9.643 12.948 1.00 88.94 303 THR A CA 1
ATOM 2393 C C . THR A 1 303 ? 3.838 10.417 13.095 1.00 88.94 303 THR A C 1
ATOM 2395 O O . THR A 1 303 ? 2.780 10.031 12.596 1.00 88.94 303 THR A O 1
ATOM 2398 N N . GLU A 1 304 ? 3.930 11.554 13.776 1.00 85.31 304 GLU A N 1
ATOM 2399 C CA . GLU A 1 304 ? 2.815 12.481 13.896 1.00 85.31 304 GLU A CA 1
ATOM 2400 C C . GLU A 1 304 ? 2.482 13.034 12.509 1.00 85.31 304 GLU A C 1
ATOM 2402 O O . GLU A 1 304 ? 3.293 13.706 11.874 1.00 85.31 304 GLU A O 1
ATOM 2407 N N . THR A 1 305 ? 1.286 12.709 12.025 1.00 85.19 305 THR A N 1
ATOM 2408 C CA . THR A 1 305 ? 0.793 13.142 10.718 1.00 85.19 305 THR A CA 1
ATOM 2409 C C . THR A 1 305 ? -0.443 14.010 10.922 1.00 85.19 305 THR A C 1
ATOM 2411 O O . THR A 1 305 ? -1.387 13.605 11.601 1.00 85.19 305 THR A O 1
ATOM 2414 N N . ALA A 1 306 ? -0.447 15.198 10.317 1.00 85.69 306 ALA A N 1
ATOM 2415 C CA . ALA A 1 306 ? -1.601 16.088 10.293 1.00 85.69 306 ALA A CA 1
ATOM 2416 C C . ALA A 1 306 ? -2.376 15.917 8.978 1.00 85.69 306 ALA A C 1
ATOM 2418 O O . ALA A 1 306 ? -1.877 16.228 7.894 1.00 85.69 306 ALA A O 1
ATOM 2419 N N . TRP A 1 307 ? -3.611 15.441 9.082 1.00 83.25 307 TRP A N 1
ATOM 2420 C CA . TRP A 1 307 ? -4.507 15.196 7.952 1.00 83.25 307 TRP A CA 1
ATOM 2421 C C . TRP A 1 307 ? -5.266 16.460 7.553 1.00 83.25 307 TRP A C 1
ATOM 2423 O O . TRP A 1 307 ? -5.415 17.371 8.361 1.00 83.25 307 TRP A O 1
ATOM 2433 N N . GLU A 1 308 ? -5.751 16.512 6.308 1.00 84.56 308 GLU A N 1
ATOM 2434 C CA . GLU A 1 308 ? -6.546 17.642 5.786 1.00 84.56 308 GLU A CA 1
ATOM 2435 C C . GLU A 1 308 ? -5.822 19.008 5.867 1.00 84.56 308 GLU A C 1
ATOM 2437 O O . GLU A 1 308 ? -6.447 20.070 5.882 1.00 84.56 308 GLU A O 1
ATOM 2442 N N . SER A 1 309 ? -4.488 18.991 5.924 1.00 84.75 309 SER A N 1
ATOM 2443 C CA . SER A 1 309 ? -3.678 20.184 6.166 1.00 84.75 309 SER A CA 1
ATOM 2444 C C . SER A 1 309 ? -3.633 21.115 4.951 1.00 84.75 309 SER A C 1
ATOM 2446 O O . SER A 1 309 ? -3.393 20.683 3.825 1.00 84.75 309 SER A O 1
ATOM 2448 N N . VAL A 1 310 ? -3.780 22.424 5.191 1.00 87.69 310 VAL A N 1
ATOM 2449 C CA . VAL A 1 310 ? -3.610 23.476 4.175 1.00 87.69 310 VAL A CA 1
ATOM 2450 C C . VAL A 1 310 ? -2.599 24.505 4.666 1.00 87.69 310 VAL A C 1
ATOM 2452 O O . VAL A 1 310 ? -2.805 25.164 5.684 1.00 87.69 310 VAL A O 1
ATOM 2455 N N . MET A 1 311 ? -1.516 24.685 3.911 1.00 91.12 311 MET A N 1
ATOM 2456 C CA . MET A 1 311 ? -0.501 25.697 4.195 1.00 91.12 311 MET A CA 1
ATOM 2457 C C . MET A 1 311 ? -0.769 26.969 3.381 1.00 91.12 311 MET A C 1
ATOM 2459 O O . MET A 1 311 ? -0.882 26.918 2.158 1.00 91.12 311 MET A O 1
ATOM 2463 N N . ARG A 1 312 ? -0.835 28.131 4.047 1.00 95.44 312 ARG A N 1
ATOM 2464 C CA . ARG A 1 312 ? -0.972 29.446 3.397 1.00 95.44 312 ARG A CA 1
ATOM 2465 C C . ARG A 1 312 ? 0.071 30.422 3.929 1.00 95.44 312 ARG A C 1
ATOM 2467 O O . ARG A 1 312 ? -0.003 30.834 5.083 1.00 95.44 312 ARG A O 1
ATOM 2474 N N . ILE A 1 313 ? 0.984 30.846 3.061 1.00 95.25 313 ILE A N 1
ATOM 2475 C CA . ILE A 1 313 ? 1.986 31.872 3.368 1.00 95.25 313 ILE A CA 1
ATOM 2476 C C . ILE A 1 313 ? 1.380 33.249 3.057 1.00 95.25 313 ILE A C 1
ATOM 2478 O O . ILE A 1 313 ? 0.837 33.460 1.973 1.00 95.25 313 ILE A O 1
ATOM 2482 N N . ARG A 1 314 ? 1.430 34.176 4.021 1.00 95.75 314 ARG A N 1
ATOM 2483 C CA . ARG A 1 314 ? 1.032 35.584 3.854 1.00 95.75 314 ARG A CA 1
ATOM 2484 C C . ARG A 1 314 ? 2.262 36.460 4.068 1.00 95.75 314 ARG A C 1
ATOM 2486 O O . ARG A 1 314 ? 3.019 36.203 4.997 1.00 95.75 314 ARG A O 1
ATOM 2493 N N . ILE A 1 315 ? 2.441 37.461 3.215 1.00 95.31 315 ILE A N 1
ATOM 2494 C CA . ILE A 1 315 ? 3.552 38.419 3.275 1.00 95.31 315 ILE A CA 1
ATOM 2495 C C . ILE A 1 315 ? 3.002 39.833 3.495 1.00 95.31 315 ILE A C 1
ATOM 2497 O O . ILE A 1 315 ? 1.886 40.118 3.052 1.00 95.31 315 ILE A O 1
ATOM 2501 N N . SER A 1 316 ? 3.754 40.651 4.238 1.00 85.50 316 SER A N 1
ATOM 2502 C CA . SER A 1 316 ? 3.449 42.050 4.582 1.00 85.50 316 SER A CA 1
ATOM 2503 C C . SER A 1 316 ? 3.815 43.019 3.471 1.00 85.50 316 SER A C 1
ATOM 2505 O O . SER A 1 316 ? 4.903 42.803 2.889 1.00 85.50 316 SER A O 1
#